Protein AF-A0A955G5C4-F1 (afdb_monomer)

Mean predicted aligned error: 11.52 Å

Secondary structure (DSSP, 8-state):
----PPPP-----THHHHHHHHHHHHHHHHHHHHHHHHHH------------------------------HHHHHHHHHHS-SEEEEEEEETT--EEEEESTT--EE-GGGGHHHHHHHHHHHHHTTSS-TTSEEETTEEHHHHHHHHHHS--HHHHHHHHHHH-HHHHHHHHHHTT-TT-BTTTTEE-HHHHHHHHHHHHHTTTS-HHHHHHHHHHHHS--GGGGSSHHHH-SSSEEEEEEEEETTTEEEEEEEEE-TTS-EEEEEEEEES--HHHHHHHHHHHHHHH-

Radius of gyration: 33.06 Å; Cα contacts (8 Å, |Δi|>4): 475; chains: 1; bounding box: 78×73×112 Å

Sequence (290 aa):
MSYVVSPQKKNKSNKKVYIILAILLMFTALFMAWWLFILSSEPEQQAIEQTQVVQEEPAVEEQTETFPDLQPVVDNWVDSHPGTYSVIITDRTGEILAQSNPNQVFFAASLYKLFVAYEGYRKIDDGTYSSGEVLQGGRTVGQCLDVMIRDSDSPCGEAMMADLGQQYLTEKMEEYGLKNTSLNGIQTTALDSALILQKIYGGVGLTAASREAYLDSMKTQDSEFRRGLPSGFVESAVYNKVGWNLDKEWHDSAIVELKDGRVIIVSVLTTSAGYRSIAGFGQALEQALQ

Solvent-accessible surface area (backbone atoms only — not comparable to full-atom values): 15754 Å² total; per-residue (Å²): 142,80,89,83,87,78,84,80,81,80,79,80,73,67,59,68,59,56,51,53,53,53,50,53,53,48,52,51,52,51,50,51,51,51,51,51,48,57,74,67,51,70,82,79,77,74,77,75,82,69,82,68,80,74,72,74,70,73,78,76,73,80,73,77,80,84,74,70,87,41,42,67,59,52,52,53,50,58,76,73,45,73,64,51,65,10,26,29,30,22,38,71,89,64,52,75,55,30,70,41,55,30,77,46,72,42,74,30,49,56,38,49,36,58,61,48,36,53,54,52,44,33,31,37,68,74,60,79,38,57,50,80,43,73,70,48,96,86,33,22,42,47,54,27,52,35,38,20,48,27,71,54,36,55,70,35,39,52,48,53,37,60,74,67,28,37,65,55,50,20,55,48,32,41,76,74,66,21,76,63,38,29,56,72,78,39,30,25,24,11,45,41,52,36,53,51,51,37,34,53,74,69,32,64,79,40,46,73,66,51,30,49,54,51,50,45,21,28,49,65,48,55,70,86,74,39,48,23,47,52,60,17,30,80,77,36,53,47,32,41,46,46,14,56,49,82,82,47,33,29,31,42,35,30,42,35,41,39,80,89,70,51,46,37,26,41,12,39,35,27,34,56,43,50,46,67,56,43,12,52,48,26,34,56,49,49,63,65,71,109

Foldseek 3Di:
DDDDDDDDDPDDDPVVVVVVVVVVVVVVVVVVVVVVVVVPDDPPPPPPPPPPPPPVPDPPPPPDDDFDQCAVLVVVLVVVADWDKWKFKAFLVRHTSYTDPQFDKDQCALLLLLLLLLVLQLCCVVVVAPQAPDQFPRHGSVRLSLCCLAVVDPRSSVSSCVVCDQVNSQVVLVVLVQPFQGSPRRMGGLSSSLSSVSCLCVVPSGDPVSSVSQQCSQQNHDPVQCLALVLQQVQWRWRWGWGDDPQFKTWIWIWTQHPVRTIMTITMIITRDDRNSRSVSNNSSNVSRD

Structure (mmCIF, N/CA/C/O backbone):
data_AF-A0A955G5C4-F1
#
_entry.id   AF-A0A955G5C4-F1
#
loop_
_atom_site.group_PDB
_atom_site.id
_atom_site.type_symbol
_atom_site.label_atom_id
_atom_site.label_alt_id
_atom_site.label_comp_id
_atom_site.label_asym_id
_atom_site.label_entity_id
_atom_site.label_seq_id
_atom_site.pdbx_PDB_ins_code
_atom_site.Cartn_x
_atom_site.Cartn_y
_atom_site.Cartn_z
_atom_site.occupancy
_atom_site.B_iso_or_equiv
_atom_site.auth_seq_id
_atom_site.auth_comp_id
_atom_site.auth_asym_id
_atom_site.auth_atom_id
_atom_site.pdbx_PDB_model_num
ATOM 1 N N . MET A 1 1 ? 47.793 54.847 -88.702 1.00 50.41 1 MET A N 1
ATOM 2 C CA . MET A 1 1 ? 46.501 55.051 -88.013 1.00 50.41 1 MET A CA 1
ATOM 3 C C . MET A 1 1 ? 45.591 53.910 -88.437 1.00 50.41 1 MET A C 1
ATOM 5 O O . MET A 1 1 ? 45.100 53.942 -89.554 1.00 50.41 1 MET A O 1
ATOM 9 N N . SER A 1 2 ? 45.451 52.873 -87.609 1.00 42.66 2 SER A N 1
ATOM 10 C CA . SER A 1 2 ? 44.592 51.718 -87.905 1.00 42.66 2 SER A CA 1
ATOM 11 C C . SER A 1 2 ? 43.778 51.389 -86.661 1.00 42.66 2 SER A C 1
ATOM 13 O O . SER A 1 2 ? 44.338 51.135 -85.598 1.00 42.66 2 SER A O 1
ATOM 15 N N . TYR A 1 3 ? 42.458 51.481 -86.800 1.00 44.19 3 TYR A N 1
ATOM 16 C CA . TYR A 1 3 ? 41.468 51.227 -85.759 1.00 44.19 3 TYR A CA 1
ATOM 17 C C . TYR A 1 3 ? 41.395 49.730 -85.436 1.00 44.19 3 TYR A C 1
ATOM 19 O O . TYR A 1 3 ? 41.203 48.913 -86.334 1.00 44.19 3 TYR A O 1
ATOM 27 N N . VAL A 1 4 ? 41.484 49.379 -84.152 1.00 50.81 4 VAL A N 1
ATOM 28 C CA . VAL A 1 4 ? 41.124 48.048 -83.645 1.00 50.81 4 VAL A CA 1
ATOM 29 C C . VAL A 1 4 ? 39.705 48.134 -83.085 1.00 50.81 4 VAL A C 1
ATOM 31 O O . VAL A 1 4 ? 39.449 48.854 -82.122 1.00 50.81 4 VAL A O 1
ATOM 34 N N . VAL A 1 5 ? 38.773 47.420 -83.716 1.00 50.38 5 VAL A N 1
ATOM 35 C CA . VAL A 1 5 ? 37.387 47.256 -83.256 1.00 50.38 5 VAL A CA 1
ATOM 36 C C . VAL A 1 5 ? 37.357 46.175 -82.174 1.00 50.38 5 VAL A C 1
ATOM 38 O O . VAL A 1 5 ? 37.799 45.052 -82.402 1.00 50.38 5 VAL A O 1
ATOM 41 N N . SER A 1 6 ? 36.827 46.509 -80.997 1.00 50.81 6 SER A N 1
ATOM 42 C CA . SER A 1 6 ? 36.573 45.563 -79.901 1.00 50.81 6 SER A CA 1
ATOM 43 C C . SER A 1 6 ? 35.154 44.981 -80.023 1.00 50.81 6 SER A C 1
ATOM 45 O O . SER A 1 6 ? 34.226 45.744 -80.311 1.00 50.81 6 SER A O 1
ATOM 47 N N . PRO A 1 7 ? 34.921 43.669 -79.817 1.00 51.81 7 PRO A N 1
ATOM 48 C CA . PRO A 1 7 ? 33.578 43.108 -79.904 1.00 51.81 7 PRO A CA 1
ATOM 49 C C . PRO A 1 7 ? 32.741 43.456 -78.661 1.00 51.81 7 PRO A C 1
ATOM 51 O O . PRO A 1 7 ? 33.127 43.187 -77.522 1.00 51.81 7 PRO A O 1
ATOM 54 N N . GLN A 1 8 ? 31.549 44.017 -78.885 1.00 52.91 8 GLN A N 1
ATOM 55 C CA . GLN A 1 8 ? 30.536 44.234 -77.850 1.00 52.91 8 GLN A CA 1
ATOM 56 C C . GLN A 1 8 ? 30.080 42.900 -77.233 1.00 52.91 8 GLN A C 1
ATOM 58 O O . GLN A 1 8 ? 29.561 42.014 -77.917 1.00 52.91 8 GLN A O 1
ATOM 63 N N . LYS A 1 9 ? 30.196 42.784 -75.905 1.00 51.69 9 LYS A N 1
ATOM 64 C CA . LYS A 1 9 ? 29.549 41.726 -75.116 1.00 51.69 9 LYS A CA 1
ATOM 65 C C . LYS A 1 9 ? 28.027 41.906 -75.198 1.00 51.69 9 LYS A C 1
ATOM 67 O O . LYS A 1 9 ? 27.478 42.849 -74.635 1.00 51.69 9 LYS A O 1
ATOM 72 N N . LYS A 1 10 ? 27.335 40.988 -75.882 1.00 52.94 10 LYS A N 1
ATOM 73 C CA . LYS A 1 10 ? 25.866 40.877 -75.851 1.00 52.94 10 LYS A CA 1
ATOM 74 C C . LYS A 1 10 ? 25.394 40.685 -74.406 1.00 52.94 10 LYS A C 1
ATOM 76 O O . LYS A 1 10 ? 25.719 39.676 -73.779 1.00 52.94 10 LYS A O 1
ATOM 81 N N . ASN A 1 11 ? 24.585 41.619 -73.912 1.00 54.62 11 ASN A N 1
ATOM 82 C CA . ASN A 1 11 ? 23.870 41.483 -72.648 1.00 54.62 11 ASN A CA 1
ATOM 83 C C . ASN A 1 11 ? 22.884 40.307 -72.773 1.00 54.62 11 ASN A C 1
ATOM 85 O O . ASN A 1 11 ? 21.925 40.368 -73.548 1.00 54.62 11 ASN A O 1
ATOM 89 N N . LYS A 1 12 ? 23.141 39.198 -72.067 1.00 54.75 12 LYS A N 1
ATOM 90 C CA . LYS A 1 12 ? 22.203 38.070 -72.007 1.00 54.75 12 LYS A CA 1
ATOM 91 C C . LYS A 1 12 ? 20.959 38.539 -71.253 1.00 54.75 12 LYS A C 1
ATOM 93 O O . LYS A 1 12 ? 20.996 38.758 -70.053 1.00 54.75 12 LYS A O 1
ATOM 98 N N . SER A 1 13 ? 19.881 38.712 -72.008 1.00 59.62 13 SER A N 1
ATOM 99 C CA . SER A 1 13 ? 18.545 39.110 -71.568 1.00 59.62 13 SER A CA 1
ATOM 100 C C . SER A 1 13 ? 18.113 38.460 -70.240 1.00 59.62 13 SER A C 1
ATOM 102 O O . SER A 1 13 ? 18.081 37.234 -70.127 1.00 59.62 13 SER A O 1
ATOM 104 N N . ASN A 1 14 ? 17.689 39.294 -69.280 1.00 62.12 14 ASN A N 1
ATOM 105 C CA . ASN A 1 14 ? 17.162 38.951 -67.946 1.00 62.12 14 ASN A CA 1
ATOM 106 C C . ASN A 1 14 ? 15.828 38.168 -67.961 1.00 62.12 14 ASN A C 1
ATOM 108 O O . ASN A 1 14 ? 15.111 38.132 -66.965 1.00 62.12 14 ASN A O 1
ATOM 112 N N . LYS A 1 15 ? 15.477 37.508 -69.072 1.00 59.75 15 LYS A N 1
ATOM 113 C CA . LYS A 1 15 ? 14.233 36.737 -69.245 1.00 59.75 15 LYS A CA 1
ATOM 114 C C . LYS A 1 15 ? 14.017 35.691 -68.149 1.00 59.75 15 LYS A C 1
ATOM 116 O O . LYS A 1 15 ? 12.887 35.501 -67.725 1.00 59.75 15 LYS A O 1
ATOM 121 N N . LYS A 1 16 ? 15.081 35.056 -67.641 1.00 61.06 16 LYS A N 1
ATOM 122 C CA . LYS A 1 16 ? 14.969 34.045 -66.573 1.00 61.06 16 LYS A CA 1
ATOM 123 C C . LYS A 1 16 ? 14.490 34.628 -65.238 1.00 61.06 16 LYS A C 1
ATOM 125 O O . LYS A 1 16 ? 13.732 33.968 -64.543 1.00 61.06 16 LYS A O 1
ATOM 130 N N . VAL A 1 17 ? 14.876 35.863 -64.910 1.00 66.81 17 VAL A N 1
ATOM 131 C CA . VAL A 1 17 ? 14.465 36.533 -63.662 1.00 66.81 17 VAL A CA 1
ATOM 132 C C . VAL A 1 17 ? 12.987 36.918 -63.722 1.00 66.81 17 VAL A C 1
ATOM 134 O O . VAL A 1 17 ? 12.250 36.676 -62.771 1.00 66.81 17 VAL A O 1
ATOM 137 N N . TYR A 1 18 ? 12.524 37.423 -64.868 1.00 70.56 18 TYR A N 1
ATOM 138 C CA . TYR A 1 18 ? 11.108 37.744 -65.066 1.00 70.56 18 TYR A CA 1
ATOM 139 C C . TYR A 1 18 ? 10.212 36.499 -65.097 1.00 70.56 18 TYR A C 1
ATOM 141 O O . TYR A 1 18 ? 9.093 36.555 -64.602 1.00 70.56 18 TYR A O 1
ATOM 149 N N . ILE A 1 19 ? 10.708 35.365 -65.606 1.00 74.19 19 ILE A N 1
ATOM 150 C CA . ILE A 1 19 ? 9.979 34.088 -65.560 1.00 74.19 19 ILE A CA 1
ATOM 151 C C . ILE A 1 19 ? 9.834 33.595 -64.112 1.00 74.19 19 ILE A C 1
ATOM 153 O O . ILE A 1 19 ? 8.745 33.196 -63.718 1.00 74.19 19 ILE A O 1
ATOM 157 N N . ILE A 1 20 ? 10.891 33.673 -63.298 1.00 75.00 20 ILE A N 1
ATOM 158 C CA . ILE A 1 20 ? 10.837 33.251 -61.888 1.00 75.00 20 ILE A CA 1
ATOM 159 C C . ILE A 1 20 ? 9.889 34.147 -61.077 1.00 75.00 20 ILE A C 1
ATOM 161 O O . ILE A 1 20 ? 9.077 33.639 -60.308 1.00 75.00 20 ILE 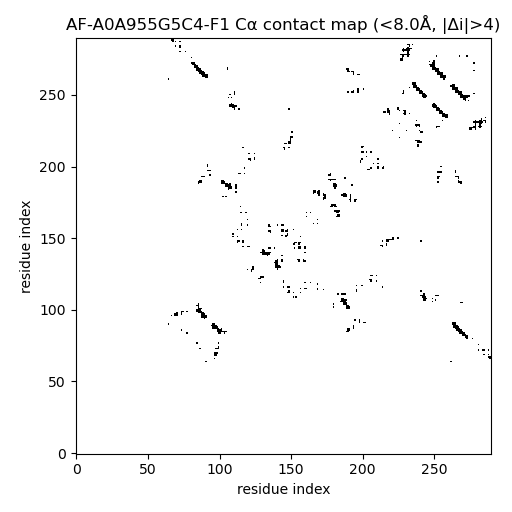A O 1
ATOM 165 N N . LEU A 1 21 ? 9.935 35.467 -61.287 1.00 75.00 21 LEU A N 1
ATOM 166 C CA . LEU A 1 21 ? 9.023 36.408 -6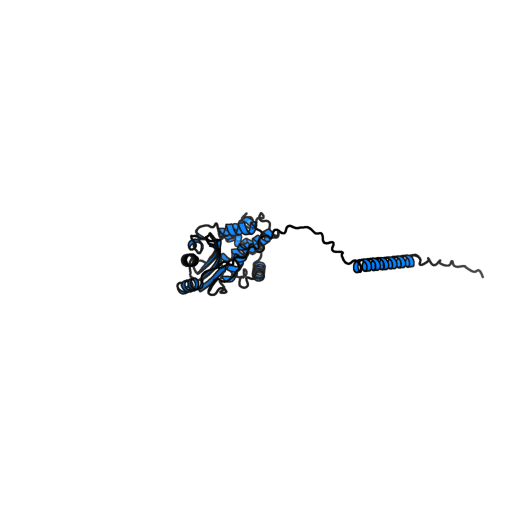0.625 1.00 75.00 21 LEU A CA 1
ATOM 167 C C . LEU A 1 21 ? 7.562 36.201 -61.048 1.00 75.00 21 LEU A C 1
ATOM 169 O O . LEU A 1 21 ? 6.672 36.270 -60.203 1.00 75.00 21 LEU A O 1
ATOM 173 N N . ALA A 1 22 ? 7.309 35.895 -62.323 1.00 77.19 22 ALA A N 1
ATOM 174 C CA . ALA A 1 22 ? 5.965 35.586 -62.808 1.00 77.19 22 ALA A CA 1
ATOM 175 C C . ALA A 1 22 ? 5.415 34.282 -62.205 1.00 77.19 22 ALA A C 1
ATOM 177 O O . ALA A 1 22 ? 4.241 34.222 -61.850 1.00 77.19 22 ALA A O 1
ATOM 178 N N . ILE A 1 23 ? 6.262 33.261 -62.037 1.00 79.81 23 ILE A N 1
ATOM 179 C CA . ILE A 1 23 ? 5.877 31.995 -61.401 1.00 79.81 23 ILE A CA 1
ATOM 180 C C . ILE A 1 23 ? 5.547 32.217 -59.919 1.00 79.81 23 ILE A C 1
ATOM 182 O O . ILE A 1 23 ? 4.504 31.766 -59.458 1.00 79.81 23 ILE A O 1
ATOM 186 N N . LEU A 1 24 ? 6.377 32.965 -59.184 1.00 81.00 24 LEU A N 1
ATOM 187 C CA . LEU A 1 24 ? 6.128 33.276 -57.771 1.00 81.00 24 LEU A CA 1
ATOM 188 C C . LEU A 1 24 ? 4.822 34.053 -57.562 1.00 81.00 24 LEU A C 1
ATOM 190 O O . LEU A 1 24 ? 4.050 33.699 -56.677 1.00 81.00 24 LEU A O 1
ATOM 194 N N . LEU A 1 25 ? 4.542 35.055 -58.401 1.00 83.31 25 LEU A N 1
ATOM 195 C CA . LEU A 1 25 ? 3.281 35.804 -58.348 1.00 83.31 25 LEU A CA 1
ATOM 196 C C . LEU A 1 25 ? 2.061 34.938 -58.688 1.00 83.31 25 LEU A C 1
ATOM 198 O O . LEU A 1 25 ? 0.987 35.131 -58.126 1.00 83.31 25 LEU A O 1
ATOM 202 N N . MET A 1 26 ? 2.219 33.966 -59.585 1.00 82.81 26 MET A N 1
ATOM 203 C CA . MET A 1 26 ? 1.151 33.022 -59.905 1.00 82.81 26 MET A CA 1
ATOM 204 C C . MET A 1 26 ? 0.875 32.076 -58.731 1.00 82.81 26 MET A C 1
ATOM 206 O O . MET A 1 26 ? -0.283 31.842 -58.401 1.00 82.81 26 MET A O 1
ATOM 210 N N . PHE A 1 27 ? 1.916 31.590 -58.047 1.00 83.00 27 PHE A N 1
ATOM 211 C CA . PHE A 1 27 ? 1.752 30.753 -56.857 1.00 83.00 27 PHE A CA 1
ATOM 212 C C . PHE A 1 27 ? 1.123 31.508 -55.685 1.00 83.00 27 PHE A C 1
ATOM 214 O O . PHE A 1 27 ? 0.260 30.949 -55.014 1.00 83.00 27 PHE A O 1
ATOM 221 N N . THR A 1 28 ? 1.486 32.773 -55.451 1.00 83.44 28 THR A N 1
ATOM 222 C CA . THR A 1 28 ? 0.851 33.567 -54.388 1.00 83.44 28 THR A CA 1
ATOM 223 C C . THR A 1 28 ? -0.605 33.889 -54.708 1.00 83.44 28 THR A C 1
ATOM 225 O O . THR A 1 28 ? -1.443 33.809 -53.814 1.00 83.44 28 THR A O 1
ATOM 228 N N . ALA A 1 29 ? -0.937 34.177 -55.970 1.00 85.19 29 ALA A N 1
ATOM 229 C CA . ALA A 1 29 ? -2.320 34.380 -56.396 1.00 85.19 29 ALA A CA 1
ATOM 230 C C . ALA A 1 29 ? -3.161 33.098 -56.265 1.00 85.19 29 ALA A C 1
ATOM 232 O O . ALA A 1 29 ? -4.287 33.154 -55.777 1.00 85.19 29 ALA A O 1
ATOM 233 N N . LEU A 1 30 ? -2.605 31.939 -56.633 1.00 85.88 30 LEU A N 1
ATOM 234 C CA . LEU A 1 30 ? -3.265 30.639 -56.471 1.00 85.88 30 LEU A CA 1
ATOM 235 C C . LEU A 1 30 ? -3.451 30.273 -54.997 1.00 85.88 30 LEU A C 1
ATOM 237 O O . LEU A 1 30 ? -4.516 29.793 -54.622 1.00 85.88 30 LEU A O 1
ATOM 241 N N . PHE A 1 31 ? -2.455 30.545 -54.154 1.00 83.44 31 PHE A N 1
ATOM 242 C CA . PHE A 1 31 ? -2.556 30.311 -52.716 1.00 83.44 31 PHE A CA 1
ATOM 243 C C . PHE A 1 31 ? -3.601 31.224 -52.070 1.00 83.44 31 PHE A C 1
ATOM 245 O O . PHE A 1 31 ? -4.395 30.768 -51.260 1.00 83.44 31 PHE A O 1
ATOM 252 N N . MET A 1 32 ? -3.655 32.497 -52.467 1.00 85.44 32 MET A N 1
ATOM 253 C CA . MET A 1 32 ? -4.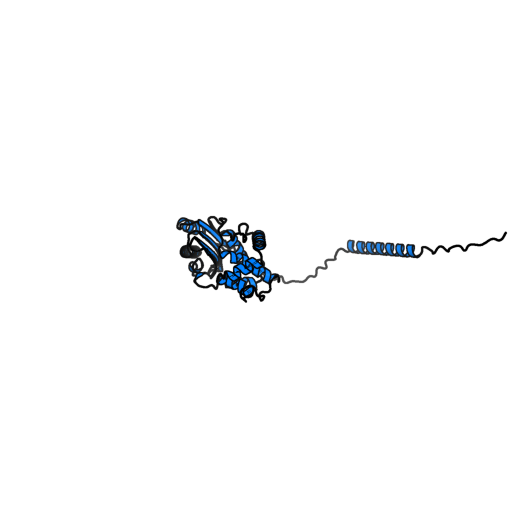638 33.451 -51.952 1.00 85.44 32 MET A CA 1
ATOM 254 C C . MET A 1 32 ? -6.059 33.117 -52.429 1.00 85.44 32 MET A C 1
ATOM 256 O O . MET A 1 32 ? -6.999 33.216 -51.647 1.00 85.44 32 MET A O 1
ATOM 260 N N . ALA A 1 33 ? -6.221 32.646 -53.670 1.00 83.31 33 ALA A N 1
ATOM 261 C CA . ALA A 1 33 ? -7.499 32.146 -54.177 1.00 83.31 33 ALA A CA 1
ATOM 262 C C . ALA A 1 33 ? -7.943 30.859 -53.461 1.00 83.31 33 ALA A C 1
ATOM 264 O O . ALA A 1 33 ? -9.112 30.729 -53.114 1.00 83.31 33 ALA A O 1
ATOM 265 N N . TRP A 1 34 ? -7.015 29.939 -53.182 1.00 81.25 34 TRP A N 1
ATOM 266 C CA . TRP A 1 34 ? -7.285 28.727 -52.404 1.00 81.25 34 TRP A CA 1
ATOM 267 C C . TRP A 1 34 ? -7.637 29.048 -50.944 1.00 81.25 34 TRP A C 1
ATOM 269 O O . TRP A 1 34 ? -8.578 28.484 -50.396 1.00 81.25 34 TRP A O 1
ATOM 279 N N . TRP A 1 35 ? -6.960 30.025 -50.339 1.00 80.19 35 TRP A N 1
ATOM 280 C CA . TRP A 1 35 ? -7.249 30.497 -48.985 1.00 80.19 35 TRP A CA 1
ATOM 281 C C . TRP A 1 35 ? -8.617 31.184 -48.889 1.00 80.19 35 TRP A C 1
ATOM 283 O O . TRP A 1 35 ? -9.366 30.943 -47.947 1.00 80.19 35 TRP A O 1
ATOM 293 N N . LEU A 1 36 ? -8.978 32.005 -49.881 1.00 80.12 36 LEU A N 1
ATOM 294 C CA . LEU A 1 36 ? -10.304 32.627 -49.972 1.00 80.12 36 LEU A CA 1
ATOM 295 C C . LEU A 1 36 ? -11.408 31.600 -50.251 1.00 80.12 36 LEU A C 1
ATOM 297 O O . LEU A 1 36 ? -12.517 31.752 -49.745 1.00 80.12 36 LEU A O 1
ATOM 301 N N . PHE A 1 37 ? -11.113 30.540 -51.004 1.00 74.50 37 PHE A N 1
ATOM 302 C CA . PHE A 1 37 ? -12.027 29.414 -51.184 1.00 74.50 37 PHE A CA 1
ATOM 303 C C . PHE A 1 37 ? -12.272 28.680 -49.858 1.00 74.50 37 PHE A C 1
ATOM 305 O O . PHE A 1 37 ? -13.421 28.432 -49.527 1.00 74.50 37 PHE A O 1
ATOM 312 N N . ILE A 1 38 ? -11.230 28.446 -49.049 1.00 72.00 38 ILE A N 1
ATOM 313 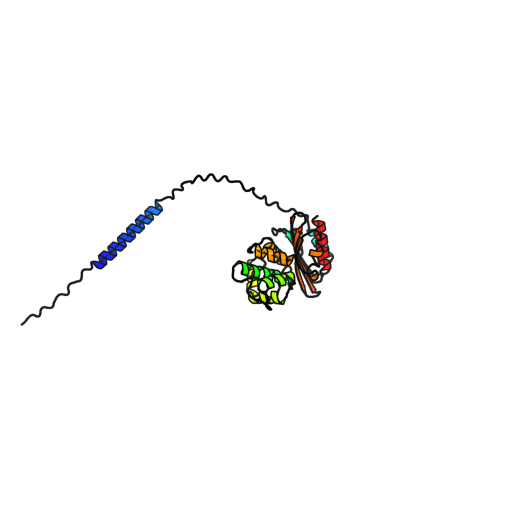C CA . ILE A 1 38 ? -11.363 27.834 -47.714 1.00 72.00 38 ILE A CA 1
ATOM 314 C C . ILE A 1 38 ? -12.105 28.751 -46.726 1.00 72.00 38 ILE A C 1
ATOM 316 O O . ILE A 1 38 ? -12.893 28.265 -45.923 1.00 72.00 38 ILE A O 1
ATOM 320 N N . LEU A 1 39 ? -11.894 30.074 -46.786 1.00 74.88 39 LEU A N 1
ATOM 321 C CA . LEU A 1 39 ? -12.625 31.031 -45.940 1.00 74.88 39 LEU A CA 1
ATOM 322 C C . LEU A 1 39 ? -14.094 31.217 -46.348 1.00 74.88 39 LEU A C 1
ATOM 324 O O . LEU A 1 39 ? -14.891 31.641 -45.518 1.00 74.88 39 LEU A O 1
ATOM 328 N N . SER A 1 40 ? -14.439 30.969 -47.617 1.00 71.69 40 SER A N 1
ATOM 329 C CA . SER A 1 40 ? -15.815 31.084 -48.130 1.00 71.69 40 SER A CA 1
ATOM 330 C C . SER A 1 40 ? -16.571 29.757 -48.148 1.00 71.69 40 SER A C 1
ATOM 332 O O . SER A 1 40 ? -17.797 29.765 -48.230 1.00 71.69 40 SER A O 1
ATOM 334 N N . SER A 1 41 ? -15.871 28.627 -48.033 1.00 65.00 41 SER A N 1
ATOM 335 C CA . SER A 1 41 ? -16.480 27.335 -47.751 1.00 65.00 41 SER A CA 1
ATOM 336 C C . SER A 1 41 ? -16.763 27.226 -46.251 1.00 65.00 41 SER A C 1
ATOM 338 O O . SER A 1 41 ? -15.917 26.760 -45.486 1.00 65.00 41 SER A O 1
ATOM 340 N N . GLU A 1 42 ? -17.952 27.641 -45.813 1.00 65.81 42 GLU A N 1
ATOM 341 C CA . GLU A 1 42 ? -18.502 27.076 -44.578 1.00 65.81 42 GLU A CA 1
ATOM 342 C C . GLU A 1 42 ? -18.601 25.555 -44.774 1.00 65.81 42 GLU A C 1
ATOM 344 O O . GLU A 1 42 ? -19.056 25.109 -45.834 1.00 65.81 42 GLU A O 1
ATOM 349 N N . PRO A 1 43 ? -18.144 24.731 -43.815 1.00 52.09 43 PRO A N 1
ATOM 350 C CA . PRO A 1 43 ? -18.336 23.300 -43.919 1.00 52.09 43 PRO A CA 1
ATOM 351 C C . PRO A 1 43 ? -19.840 23.045 -43.842 1.00 52.09 43 PRO A C 1
ATOM 353 O O . PRO A 1 43 ? -20.457 23.209 -42.791 1.00 52.09 43 PRO A O 1
ATOM 356 N N . GLU A 1 44 ? -20.433 22.674 -44.972 1.00 49.09 44 GLU A N 1
ATOM 357 C CA . GLU A 1 44 ? -21.803 22.191 -45.047 1.00 49.09 44 GLU A CA 1
ATOM 358 C C . GLU A 1 44 ? -21.859 20.907 -44.208 1.00 49.09 44 GLU A C 1
ATOM 360 O O . GLU A 1 44 ? -21.497 19.819 -44.659 1.00 49.09 44 GLU A O 1
ATOM 365 N N . GLN A 1 45 ? -22.229 21.042 -42.931 1.00 46.88 45 GLN A N 1
ATOM 366 C CA . GLN A 1 45 ? -22.607 19.916 -42.091 1.00 46.88 45 GLN A CA 1
ATOM 367 C C . GLN A 1 45 ? -23.882 19.332 -42.693 1.00 46.88 45 GLN A C 1
ATOM 369 O O . GLN A 1 45 ? -24.999 19.664 -42.302 1.00 46.88 45 GLN A O 1
ATOM 374 N N . GLN A 1 46 ? -23.709 18.450 -43.673 1.00 39.84 46 GLN A N 1
ATOM 375 C CA . GLN A 1 46 ? -24.727 17.479 -44.014 1.00 39.84 46 GLN A CA 1
ATOM 376 C C . GLN A 1 46 ? -24.958 16.643 -42.760 1.00 39.84 46 GLN A C 1
ATOM 378 O O . GLN A 1 46 ? -24.131 15.813 -42.378 1.00 39.84 46 GLN A O 1
ATOM 383 N N . ALA A 1 47 ? -26.079 16.916 -42.097 1.00 45.16 47 ALA A N 1
ATOM 384 C CA . ALA A 1 47 ? -26.643 16.048 -41.090 1.00 45.16 47 ALA A CA 1
ATOM 385 C C . ALA A 1 47 ? -26.886 14.688 -41.751 1.00 45.16 47 ALA A C 1
ATOM 387 O O . ALA A 1 47 ? -27.872 14.480 -42.457 1.00 45.16 47 ALA A O 1
ATOM 388 N N . ILE A 1 48 ? -25.946 13.766 -41.562 1.00 41.28 48 ILE A N 1
ATOM 389 C CA . ILE A 1 48 ? -26.229 12.355 -41.747 1.00 41.28 48 ILE A CA 1
ATOM 390 C C . ILE A 1 48 ? -27.173 12.019 -40.600 1.00 41.28 48 ILE A C 1
ATOM 392 O O . ILE A 1 48 ? -26.751 11.869 -39.455 1.00 41.28 48 ILE A O 1
ATOM 396 N N . GLU A 1 49 ? -28.460 11.953 -40.913 1.00 44.56 49 GLU A N 1
ATOM 397 C CA . GLU A 1 49 ? -29.490 11.379 -40.060 1.00 44.56 49 GLU A CA 1
ATOM 398 C C . GLU A 1 49 ? -29.222 9.867 -39.967 1.00 44.56 49 GLU A C 1
ATOM 400 O O . GLU A 1 49 ? -29.890 9.031 -40.568 1.00 44.56 49 GLU A O 1
ATOM 405 N N . GLN A 1 50 ? -28.155 9.496 -39.254 1.00 41.91 50 GLN A N 1
ATOM 406 C CA . GLN A 1 50 ? -28.061 8.170 -38.681 1.00 41.91 50 GLN A CA 1
ATOM 407 C C . GLN A 1 50 ? -29.079 8.161 -37.554 1.00 41.91 50 GLN A C 1
ATOM 409 O O . GLN A 1 50 ? -28.847 8.727 -36.488 1.00 41.91 50 GLN A O 1
ATOM 414 N N . THR A 1 51 ? -30.215 7.513 -37.792 1.00 40.50 51 THR A N 1
ATOM 415 C CA . THR A 1 51 ? -31.052 6.987 -36.720 1.00 40.50 51 THR A CA 1
ATOM 416 C C . THR A 1 51 ? -30.222 5.943 -35.970 1.00 40.50 51 THR A C 1
ATOM 418 O O . THR A 1 51 ? -30.366 4.738 -36.161 1.00 40.50 51 THR A O 1
ATOM 421 N N . GLN A 1 52 ? -29.287 6.409 -35.141 1.00 42.41 52 GLN A N 1
ATOM 422 C CA . GLN A 1 52 ? -28.826 5.636 -34.013 1.00 42.41 52 GLN A CA 1
ATOM 423 C C . GLN A 1 52 ? -30.054 5.494 -33.131 1.00 42.41 52 GLN A C 1
ATOM 425 O O . GLN A 1 52 ? -30.543 6.459 -32.545 1.00 42.41 52 GLN A O 1
ATOM 430 N N . VAL A 1 53 ? -30.590 4.279 -33.081 1.00 43.44 53 VAL A N 1
ATOM 431 C CA . VAL A 1 53 ? -31.320 3.843 -31.902 1.00 43.44 53 VAL A CA 1
ATOM 432 C C . VAL A 1 53 ? -30.296 3.945 -30.780 1.00 43.44 53 VAL A C 1
ATOM 434 O O . VAL A 1 53 ? -29.488 3.042 -30.582 1.00 43.44 53 VAL A O 1
ATOM 437 N N . VAL A 1 54 ? -30.265 5.105 -30.126 1.00 41.94 54 VAL A N 1
ATOM 438 C CA . VAL A 1 54 ? -29.638 5.274 -28.827 1.00 41.94 54 VAL A CA 1
ATOM 439 C C . VAL A 1 54 ? -30.454 4.361 -27.927 1.00 41.94 54 VAL A C 1
ATOM 441 O O . VAL A 1 54 ? -31.512 4.731 -27.425 1.00 41.94 54 VAL A O 1
ATOM 444 N N . GLN A 1 55 ? -30.020 3.107 -27.806 1.00 45.91 55 GLN A N 1
ATOM 445 C CA . GLN A 1 55 ? -30.194 2.446 -26.532 1.00 45.91 55 GLN A CA 1
ATOM 446 C C . GLN A 1 55 ? -29.462 3.362 -25.561 1.00 45.91 55 GLN A C 1
ATOM 448 O O . GLN A 1 55 ? -28.238 3.456 -25.613 1.00 45.91 55 GLN A O 1
ATOM 453 N N . GLU A 1 56 ? -30.228 4.122 -24.778 1.00 50.19 56 GLU A N 1
ATOM 454 C CA . GLU A 1 56 ? -29.760 4.604 -23.488 1.00 50.19 56 GLU A CA 1
ATOM 455 C C . GLU A 1 56 ? -29.189 3.371 -22.795 1.00 50.19 56 GLU A C 1
ATOM 457 O O . GLU A 1 56 ? -29.921 2.512 -22.302 1.00 50.19 56 GLU A O 1
ATOM 462 N N . GLU A 1 57 ? -27.867 3.227 -22.865 1.00 54.16 57 GLU A N 1
ATOM 463 C CA . GLU A 1 57 ? -27.148 2.448 -21.883 1.00 54.16 57 GLU A CA 1
ATOM 464 C C . GLU A 1 57 ? -27.596 3.049 -20.552 1.00 54.16 57 GLU A C 1
ATOM 466 O O . GLU A 1 57 ? -27.483 4.271 -20.387 1.00 54.16 57 GLU A O 1
ATOM 471 N N . PRO A 1 58 ? -28.252 2.263 -19.680 1.00 45.75 58 PRO A N 1
ATOM 472 C CA . PRO A 1 58 ? -28.778 2.813 -18.450 1.00 45.75 58 PRO A CA 1
ATOM 473 C C . PRO A 1 58 ? -27.603 3.494 -17.770 1.00 45.75 58 PRO A C 1
ATOM 475 O O . PRO A 1 58 ? -26.551 2.872 -17.606 1.00 45.75 58 PRO A O 1
ATOM 478 N N . ALA A 1 59 ? -27.761 4.778 -17.443 1.00 52.94 59 ALA A N 1
ATOM 479 C CA . ALA A 1 59 ? -26.837 5.448 -16.554 1.00 52.94 59 ALA A CA 1
ATOM 480 C C . ALA A 1 59 ? -26.686 4.512 -15.357 1.00 52.94 59 ALA A C 1
ATOM 482 O O . ALA A 1 59 ? -27.659 4.260 -14.643 1.00 52.94 59 ALA A O 1
ATOM 483 N N . VAL A 1 60 ? -25.510 3.897 -15.219 1.00 46.12 60 VAL A N 1
ATOM 484 C CA . VAL A 1 60 ? -25.175 3.162 -14.012 1.00 46.12 60 VAL A CA 1
ATOM 485 C C . VAL A 1 60 ? -25.164 4.254 -12.962 1.00 46.12 60 VAL A C 1
ATOM 487 O O . VAL A 1 60 ? -24.217 5.033 -12.894 1.00 46.12 60 VAL A O 1
ATOM 490 N N . GLU A 1 61 ? -26.279 4.406 -12.247 1.00 49.12 61 GLU A N 1
ATOM 491 C CA . GLU A 1 61 ? -26.312 5.200 -11.034 1.00 49.12 61 GLU A CA 1
ATOM 492 C C . GLU A 1 61 ? -25.128 4.695 -10.214 1.00 49.12 61 GLU A C 1
ATOM 494 O O . GLU A 1 61 ? -25.090 3.522 -9.832 1.00 49.12 61 GLU A O 1
ATOM 499 N N . GLU A 1 62 ? -24.113 5.543 -10.032 1.00 56.59 62 GLU A N 1
ATOM 500 C CA . GLU A 1 62 ? -23.090 5.327 -9.021 1.00 56.59 62 GLU A CA 1
ATOM 501 C C . GLU A 1 62 ? -23.847 5.287 -7.698 1.00 56.59 62 GLU A C 1
ATOM 503 O O . GLU A 1 62 ? -24.153 6.314 -7.095 1.00 56.59 62 GLU A O 1
ATOM 508 N N . GLN A 1 63 ? -24.264 4.087 -7.300 1.00 56.34 63 GLN A N 1
ATOM 509 C CA . GLN A 1 63 ? -24.819 3.855 -5.986 1.00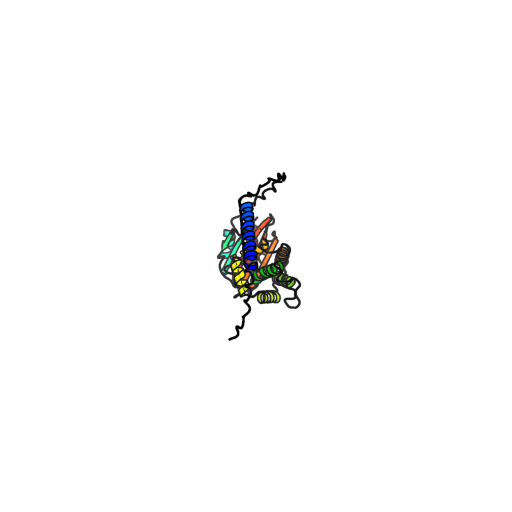 56.34 63 GLN A CA 1
ATOM 510 C C . GLN A 1 63 ? -23.685 4.160 -5.020 1.00 56.34 63 GLN A C 1
ATOM 512 O O . GLN A 1 63 ? -22.723 3.397 -4.922 1.00 56.34 63 GLN A O 1
ATOM 517 N N . THR A 1 64 ? -23.763 5.318 -4.370 1.00 70.19 64 THR A N 1
ATOM 518 C CA . THR A 1 64 ? -22.862 5.677 -3.286 1.00 70.19 64 THR A CA 1
ATOM 519 C C . THR A 1 64 ? -23.017 4.625 -2.198 1.00 70.19 64 THR A C 1
ATOM 521 O O . THR A 1 64 ? -24.086 4.467 -1.604 1.00 70.19 64 THR A O 1
ATOM 524 N N . GLU A 1 65 ? -21.958 3.844 -1.998 1.00 84.25 65 GLU A N 1
ATOM 525 C CA . GLU A 1 65 ? -21.903 2.826 -0.959 1.00 84.25 65 GLU A CA 1
ATOM 526 C C . GLU A 1 65 ? -22.097 3.516 0.397 1.00 84.25 65 GLU A C 1
ATOM 528 O O . GLU A 1 65 ? -21.382 4.453 0.744 1.00 84.25 65 GLU A O 1
ATOM 533 N N . THR A 1 66 ? -23.094 3.090 1.170 1.00 91.56 66 THR A N 1
ATOM 534 C CA . THR A 1 66 ? -23.329 3.652 2.503 1.00 91.56 66 THR A CA 1
ATOM 535 C C . THR A 1 66 ? -22.580 2.841 3.550 1.00 91.56 66 THR A C 1
ATOM 537 O O . THR A 1 66 ? -22.699 1.609 3.596 1.00 91.56 66 THR A O 1
ATOM 540 N N . PHE A 1 67 ? -21.868 3.528 4.438 1.00 96.12 67 PHE A N 1
ATOM 541 C CA . PHE A 1 67 ? -21.137 2.918 5.544 1.00 96.12 67 PHE A CA 1
ATOM 542 C C . PHE A 1 67 ? -21.642 3.441 6.896 1.00 96.12 67 PHE A C 1
ATOM 544 O O . PHE A 1 67 ? -22.068 4.596 6.988 1.00 96.12 67 PHE A O 1
ATOM 551 N N . PRO A 1 68 ? -21.625 2.606 7.949 1.00 96.62 68 PRO A N 1
ATOM 552 C CA . PRO A 1 68 ? -21.839 3.071 9.313 1.00 96.62 68 PRO A CA 1
ATOM 553 C C . PRO A 1 68 ? -20.669 3.953 9.776 1.00 96.62 68 PRO A C 1
ATOM 555 O O . PRO A 1 68 ? -19.597 3.948 9.174 1.00 96.62 68 PRO A O 1
ATOM 558 N N . ASP A 1 69 ? -20.863 4.694 10.868 1.00 97.19 69 ASP A N 1
ATOM 559 C CA . ASP A 1 69 ? -19.783 5.467 11.488 1.00 97.19 69 ASP A CA 1
ATOM 560 C C . ASP A 1 69 ? -18.738 4.526 12.111 1.00 97.19 69 ASP A C 1
ATOM 562 O O . ASP A 1 69 ? -19.002 3.848 13.108 1.00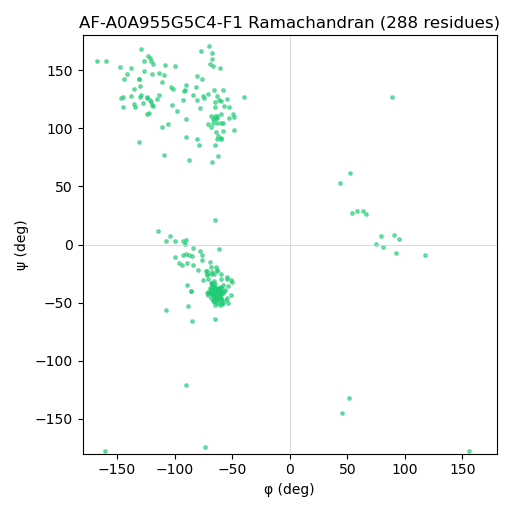 97.19 69 ASP A O 1
ATOM 566 N N . LEU A 1 70 ? -17.549 4.478 11.505 1.00 98.56 70 LEU A N 1
ATOM 567 C CA . LEU A 1 70 ? -16.437 3.630 11.937 1.00 98.56 70 LEU A CA 1
ATOM 568 C C . LEU A 1 70 ? -15.480 4.344 12.899 1.00 98.56 70 LEU A C 1
ATOM 570 O O . LEU A 1 70 ? -14.600 3.692 13.471 1.00 98.56 70 LEU A O 1
ATOM 574 N N . GLN A 1 71 ? -15.625 5.657 13.109 1.00 98.69 71 GLN A N 1
ATOM 575 C CA . GLN A 1 71 ? -14.696 6.427 13.935 1.00 98.69 71 GLN A CA 1
ATOM 576 C C . GLN A 1 71 ? -14.627 5.908 15.382 1.00 98.69 71 GLN A C 1
ATOM 578 O O . GLN A 1 71 ? -13.511 5.716 15.872 1.00 98.69 71 GLN A O 1
ATOM 583 N N . PRO A 1 72 ? -15.744 5.534 16.045 1.00 98.62 72 PRO A N 1
ATOM 584 C CA . PRO A 1 72 ? -15.683 4.934 17.376 1.00 98.62 72 PRO A CA 1
ATOM 585 C C . PRO A 1 72 ? -14.884 3.625 17.429 1.00 98.62 72 PRO A C 1
ATOM 587 O O . PRO A 1 72 ? -14.299 3.309 18.463 1.00 98.62 72 PRO A O 1
ATOM 590 N N . VAL A 1 73 ? -14.845 2.843 16.343 1.00 98.56 73 VAL A N 1
ATOM 591 C CA . VAL A 1 73 ? -14.051 1.602 16.288 1.00 98.56 73 VAL A CA 1
ATOM 592 C C . VAL A 1 73 ? -12.559 1.929 16.246 1.00 98.56 73 VAL A C 1
ATOM 594 O O . VAL A 1 73 ? -11.778 1.315 16.975 1.00 98.56 73 VAL A O 1
ATOM 597 N N . VAL A 1 74 ? -12.170 2.922 15.438 1.00 98.56 74 VAL A N 1
ATOM 598 C CA . VAL A 1 74 ? -10.784 3.412 15.354 1.00 98.56 74 VAL A CA 1
ATOM 599 C C . VAL A 1 74 ? -10.328 3.998 16.686 1.00 98.56 74 VAL A C 1
ATOM 601 O O . VAL A 1 74 ? -9.281 3.592 17.189 1.00 98.56 74 VAL A O 1
ATOM 604 N N . ASP A 1 75 ? -11.117 4.899 17.271 1.00 98.38 75 ASP A N 1
ATOM 605 C CA . ASP A 1 75 ? -10.776 5.584 18.522 1.00 98.38 75 ASP A CA 1
ATOM 606 C C . ASP A 1 75 ? -10.587 4.575 19.661 1.00 98.38 75 ASP A C 1
ATOM 608 O O . ASP A 1 75 ? -9.537 4.544 20.304 1.00 98.38 75 ASP A O 1
ATOM 612 N N . ASN A 1 76 ? -11.548 3.661 19.842 1.00 97.56 76 ASN A N 1
ATOM 613 C CA . ASN A 1 76 ? -11.458 2.622 20.868 1.00 97.56 76 ASN A CA 1
ATOM 614 C C . ASN A 1 76 ? -10.237 1.716 20.674 1.00 97.56 76 ASN A C 1
ATOM 616 O O . ASN A 1 76 ? -9.602 1.321 21.654 1.00 97.56 76 ASN A O 1
ATOM 620 N N . TRP A 1 77 ? -9.904 1.348 19.434 1.00 96.69 77 TRP A N 1
ATOM 621 C CA . TRP A 1 77 ? -8.753 0.489 19.172 1.00 96.69 77 TRP A CA 1
ATOM 622 C C . TRP A 1 77 ? -7.429 1.202 19.467 1.00 96.69 77 TRP A C 1
ATOM 624 O O . TRP A 1 77 ? -6.584 0.633 20.161 1.00 96.69 77 TRP A O 1
ATOM 634 N N . VAL A 1 78 ? -7.270 2.448 19.012 1.00 96.12 78 VAL A N 1
ATOM 635 C CA . VAL A 1 78 ? -6.065 3.256 19.261 1.00 96.12 78 VAL A CA 1
ATOM 636 C C . VAL A 1 78 ? -5.871 3.521 20.757 1.00 96.12 78 VAL A C 1
ATOM 638 O O . VAL A 1 78 ? -4.759 3.363 21.259 1.00 96.12 78 VAL A O 1
ATOM 641 N N . ASP A 1 79 ? -6.939 3.847 21.488 1.00 95.06 79 ASP A N 1
ATOM 642 C CA . ASP A 1 79 ? -6.867 4.158 22.922 1.00 95.06 79 ASP A CA 1
ATOM 643 C C . ASP A 1 79 ? -6.604 2.922 23.800 1.00 95.06 79 ASP A C 1
ATOM 645 O O . ASP A 1 79 ? -6.047 3.030 24.896 1.00 95.06 79 ASP A O 1
ATOM 649 N N . SER A 1 80 ? -6.992 1.730 23.335 1.00 92.81 80 SER A N 1
ATOM 650 C CA . SER A 1 80 ? -6.865 0.480 24.101 1.00 92.81 80 SER A CA 1
ATOM 651 C C . SER A 1 80 ? -5.544 -0.263 23.897 1.00 92.81 80 SER A C 1
ATOM 653 O O . SER A 1 80 ? -5.270 -1.216 24.634 1.00 92.81 80 SER A O 1
ATOM 655 N N . HIS A 1 81 ? -4.700 0.162 22.952 1.00 88.88 81 HIS A N 1
ATOM 656 C CA . HIS A 1 81 ? -3.451 -0.528 22.632 1.00 88.88 81 HIS A CA 1
ATOM 657 C C . HIS A 1 81 ? -2.242 0.410 22.746 1.00 88.88 81 HIS A C 1
ATOM 659 O O . HIS A 1 81 ? -2.195 1.445 22.085 1.00 88.88 81 H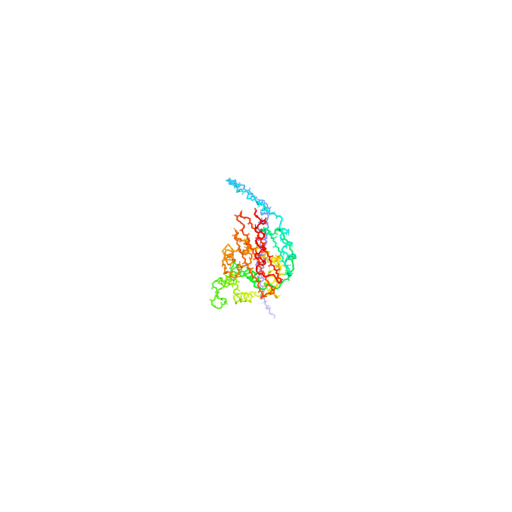IS A O 1
ATOM 665 N N . PRO A 1 82 ? -1.195 0.055 23.512 1.00 86.12 82 PRO A N 1
ATOM 666 C CA . PRO A 1 82 ? -0.002 0.888 23.616 1.00 86.12 82 PRO A CA 1
ATOM 667 C C . PRO A 1 82 ? 0.733 0.953 22.273 1.00 86.12 82 PRO A C 1
ATOM 669 O O . PRO A 1 82 ? 0.983 -0.075 21.650 1.00 86.12 82 PRO A O 1
ATOM 672 N N . GLY A 1 83 ? 1.124 2.149 21.846 1.00 90.56 83 GLY A N 1
ATOM 673 C CA . GLY A 1 83 ? 1.853 2.325 20.596 1.00 90.56 83 GLY A CA 1
ATOM 674 C C . GLY A 1 83 ? 1.698 3.719 20.016 1.00 90.56 83 GLY A C 1
ATOM 675 O O . GLY A 1 83 ? 1.067 4.592 20.605 1.00 90.56 83 GLY A O 1
ATOM 676 N N . THR A 1 84 ? 2.303 3.931 18.854 1.00 94.25 84 THR A N 1
ATOM 677 C CA . THR A 1 84 ? 1.974 5.067 17.983 1.00 94.25 84 THR A CA 1
ATOM 678 C C . THR A 1 84 ? 1.284 4.516 16.753 1.00 94.25 84 THR A C 1
ATOM 680 O O . THR A 1 84 ? 1.709 3.484 16.241 1.00 94.25 84 THR A O 1
ATOM 683 N N . TYR A 1 85 ? 0.247 5.196 16.273 1.00 95.81 85 TYR A N 1
ATOM 684 C CA . TYR A 1 85 ? -0.588 4.711 15.180 1.00 95.81 85 TYR A CA 1
ATOM 685 C C . TYR A 1 85 ? -0.772 5.780 14.110 1.00 95.81 85 TYR A C 1
ATOM 687 O O . TYR A 1 85 ? -0.936 6.958 14.422 1.00 95.81 85 TYR A O 1
ATOM 695 N N . SER A 1 86 ? -0.777 5.332 12.859 1.00 98.12 86 SER A N 1
ATOM 696 C CA . SER A 1 86 ? -1.441 5.976 11.735 1.00 98.12 86 SER A CA 1
ATOM 697 C C . SER A 1 86 ? -2.473 4.988 11.209 1.00 98.12 86 SER A C 1
ATOM 699 O O . SER A 1 86 ? -2.123 3.870 10.829 1.00 98.12 86 SER A O 1
ATOM 701 N N . VAL A 1 87 ? -3.742 5.379 11.237 1.00 98.69 87 VAL A N 1
ATOM 702 C CA . VAL A 1 87 ? -4.866 4.564 10.776 1.00 98.69 87 VAL A CA 1
ATOM 703 C C . VAL A 1 87 ? -5.712 5.397 9.837 1.00 98.69 87 VAL A C 1
ATOM 705 O O . VAL A 1 87 ? -6.017 6.555 10.129 1.00 98.69 87 VAL A O 1
ATOM 708 N N . ILE A 1 88 ? -6.122 4.798 8.731 1.00 98.88 88 ILE A N 1
ATOM 709 C CA . ILE A 1 88 ? -7.161 5.352 7.873 1.00 98.88 88 ILE A CA 1
ATOM 710 C C . ILE A 1 88 ? -8.002 4.220 7.300 1.00 98.88 88 ILE A C 1
ATOM 712 O O . ILE A 1 88 ? -7.483 3.146 6.975 1.00 98.88 88 ILE A O 1
ATOM 716 N N . ILE A 1 89 ? -9.297 4.484 7.190 1.00 98.88 89 ILE A N 1
ATOM 717 C CA . ILE A 1 89 ? -10.251 3.660 6.471 1.00 98.88 89 ILE A CA 1
ATOM 718 C C . ILE A 1 89 ? -10.918 4.556 5.437 1.00 98.88 89 ILE A C 1
ATOM 720 O O . ILE A 1 89 ? -11.450 5.612 5.788 1.00 98.88 89 ILE A O 1
ATOM 724 N N . THR A 1 90 ? -10.891 4.138 4.179 1.00 98.75 90 THR A N 1
ATOM 725 C CA . THR A 1 90 ? -11.628 4.795 3.098 1.00 98.75 90 THR A CA 1
ATOM 726 C C . THR A 1 90 ? -12.563 3.808 2.424 1.00 98.75 90 THR A C 1
ATOM 728 O O . THR A 1 90 ? -12.369 2.597 2.530 1.00 98.75 90 THR A O 1
ATOM 731 N N . ASP A 1 91 ? -13.549 4.309 1.694 1.00 97.56 91 ASP A N 1
ATOM 732 C CA . ASP A 1 91 ? -14.217 3.511 0.670 1.00 97.56 91 ASP A CA 1
ATOM 733 C C . ASP A 1 91 ? -13.297 3.339 -0.565 1.00 97.56 91 ASP A C 1
ATOM 735 O O . ASP A 1 91 ? -12.134 3.773 -0.584 1.00 97.56 91 ASP A O 1
ATOM 739 N N . ARG A 1 92 ? -13.817 2.730 -1.636 1.00 95.56 92 ARG A N 1
ATOM 740 C CA . ARG A 1 92 ? -13.092 2.609 -2.914 1.00 95.56 92 ARG A CA 1
ATOM 741 C C . ARG A 1 92 ? -12.869 3.939 -3.648 1.00 95.56 92 ARG A C 1
ATOM 743 O O . ARG A 1 92 ? -11.962 4.027 -4.478 1.00 95.56 92 ARG A O 1
ATOM 750 N N . THR A 1 93 ? -13.689 4.960 -3.394 1.00 93.81 93 THR A N 1
ATOM 751 C CA . THR A 1 93 ? -13.588 6.288 -4.029 1.00 93.81 93 THR A CA 1
ATOM 752 C C . THR A 1 93 ? -12.602 7.212 -3.311 1.00 93.81 93 THR A C 1
ATOM 754 O O . THR A 1 93 ? -12.162 8.215 -3.879 1.00 93.81 93 THR A O 1
ATOM 757 N N . GLY A 1 94 ? -12.125 6.799 -2.134 1.00 94.00 94 GLY A N 1
ATOM 758 C CA . GLY A 1 94 ? -11.180 7.540 -1.306 1.00 94.00 94 GLY A CA 1
ATOM 759 C C . GLY A 1 94 ? -11.875 8.457 -0.302 1.00 94.00 94 GLY A C 1
ATOM 760 O O . GLY A 1 94 ? -11.199 9.244 0.363 1.00 94.00 94 GLY A O 1
ATOM 761 N N . GLU A 1 95 ? -13.201 8.364 -0.173 1.00 96.44 95 GLU A N 1
ATOM 762 C CA . GLU A 1 95 ? -13.944 9.001 0.906 1.00 96.44 95 GLU A CA 1
ATOM 763 C C . GLU A 1 95 ? -13.495 8.407 2.242 1.00 96.44 95 GLU A C 1
ATOM 765 O O . GLU A 1 95 ? -13.452 7.191 2.428 1.00 96.44 95 GLU A O 1
ATOM 770 N N . ILE A 1 96 ? -13.119 9.278 3.178 1.00 98.38 96 ILE A N 1
ATOM 771 C CA . ILE A 1 96 ? -12.611 8.873 4.487 1.00 98.38 96 ILE A CA 1
ATOM 772 C C . ILE A 1 96 ? -13.789 8.455 5.363 1.00 98.38 96 ILE A C 1
ATOM 774 O O . ILE A 1 96 ? -14.624 9.284 5.713 1.00 98.38 96 ILE A O 1
ATOM 778 N N . LEU A 1 97 ? -13.799 7.187 5.770 1.00 98.56 97 LEU A N 1
ATOM 779 C CA . LEU A 1 97 ? -14.812 6.618 6.659 1.00 98.56 97 LEU A CA 1
ATOM 780 C C . LEU A 1 97 ? -14.424 6.768 8.135 1.00 98.56 97 LEU A C 1
ATOM 782 O O . LEU A 1 97 ? -15.289 6.961 8.983 1.00 98.56 97 LEU A O 1
ATOM 786 N N . ALA A 1 98 ? -13.126 6.677 8.447 1.00 98.81 98 ALA A N 1
ATOM 787 C CA . ALA A 1 98 ? -12.564 6.948 9.771 1.00 98.81 98 ALA A CA 1
ATOM 788 C C . ALA A 1 98 ? -11.034 7.064 9.711 1.00 98.81 98 ALA A C 1
ATOM 790 O O . ALA A 1 98 ? -10.394 6.539 8.797 1.00 98.81 98 ALA A O 1
ATOM 791 N N . GLN A 1 99 ? -10.419 7.735 10.688 1.00 98.75 99 GLN A N 1
ATOM 792 C CA . GLN A 1 99 ? -8.962 7.914 10.719 1.00 98.75 99 GLN A CA 1
ATOM 793 C C . GLN A 1 99 ? -8.408 8.254 12.106 1.00 98.75 99 GLN A C 1
ATOM 795 O O . GLN A 1 99 ? -9.093 8.823 12.948 1.00 98.75 99 GLN A O 1
ATOM 800 N N . SER A 1 100 ? -7.119 7.989 12.312 1.00 98.50 100 SER A N 1
ATOM 801 C CA . SER A 1 100 ? -6.339 8.487 13.446 1.00 98.50 100 SER A CA 1
ATOM 802 C C . SER A 1 100 ? -4.908 8.765 12.993 1.00 98.50 100 SER A C 1
ATOM 804 O O . SER A 1 100 ? -4.214 7.868 12.518 1.00 98.50 100 SER A O 1
ATOM 806 N N . ASN A 1 101 ? -4.473 10.026 13.091 1.00 98.19 101 ASN A N 1
ATOM 807 C CA . ASN A 1 101 ? -3.155 10.499 12.640 1.00 98.19 101 ASN A CA 1
ATOM 808 C C . ASN A 1 101 ? -2.736 9.953 11.250 1.00 98.19 101 ASN A C 1
ATOM 810 O O . ASN A 1 101 ? -1.638 9.408 11.097 1.00 98.19 101 ASN A O 1
ATOM 814 N N . PRO A 1 102 ? -3.571 10.095 10.204 1.00 98.56 102 PRO A N 1
ATOM 815 C CA . PRO A 1 102 ? -3.377 9.429 8.906 1.00 98.56 102 PRO A CA 1
ATOM 816 C C . PRO A 1 102 ? -2.103 9.869 8.160 1.00 98.56 102 PRO A C 1
ATOM 818 O O . PRO A 1 102 ? -1.633 9.164 7.275 1.00 98.56 102 PRO A O 1
ATOM 821 N N . ASN A 1 103 ? -1.538 11.028 8.525 1.00 98.50 103 ASN A N 1
ATOM 822 C CA . ASN A 1 103 ? -0.311 11.597 7.956 1.00 98.50 103 ASN A CA 1
ATOM 823 C C . ASN A 1 103 ? 0.938 11.349 8.820 1.00 98.50 103 ASN A C 1
ATOM 825 O O . ASN A 1 103 ? 2.010 11.862 8.507 1.00 98.50 103 ASN A O 1
ATOM 829 N N . GLN A 1 104 ? 0.821 10.611 9.929 1.00 98.31 104 GLN A N 1
ATOM 830 C CA . GLN A 1 104 ? 1.981 10.260 10.743 1.00 98.31 104 GLN A CA 1
ATOM 831 C C . GLN A 1 104 ? 2.915 9.355 9.931 1.00 98.31 104 GLN A C 1
ATOM 833 O O . GLN A 1 104 ? 2.512 8.294 9.457 1.00 98.31 104 GLN A O 1
ATOM 838 N N . VAL A 1 105 ? 4.167 9.789 9.786 1.00 98.00 105 VAL A N 1
ATOM 839 C CA . VAL A 1 105 ? 5.186 9.089 8.998 1.00 98.00 105 VAL A CA 1
ATOM 840 C C . VAL A 1 105 ? 5.807 7.959 9.814 1.00 98.00 105 VAL A C 1
ATOM 842 O O . VAL A 1 105 ? 6.175 8.150 10.978 1.00 98.00 105 VAL A O 1
ATOM 845 N N . PHE A 1 106 ? 5.961 6.800 9.177 1.00 98.25 106 PHE A N 1
ATOM 846 C CA . PHE A 1 106 ? 6.671 5.634 9.700 1.00 98.25 106 PHE A CA 1
ATOM 847 C C . PHE A 1 106 ? 7.729 5.160 8.703 1.00 98.25 106 PHE A C 1
ATOM 849 O O . PHE A 1 106 ? 7.630 5.411 7.502 1.00 98.25 106 PHE A O 1
ATOM 856 N N . PHE A 1 107 ? 8.728 4.429 9.202 1.00 97.75 107 PHE A N 1
ATOM 857 C CA . PHE A 1 107 ? 9.550 3.577 8.347 1.00 97.75 107 PHE A CA 1
ATOM 858 C C . PHE A 1 107 ? 8.666 2.464 7.779 1.00 97.75 107 PHE A C 1
ATOM 860 O O . PHE A 1 107 ? 8.138 1.664 8.539 1.00 97.75 107 PHE A O 1
ATOM 867 N N . ALA A 1 108 ? 8.510 2.402 6.459 1.00 97.94 108 ALA A N 1
ATOM 868 C CA . ALA A 1 108 ? 7.517 1.554 5.805 1.00 97.94 108 ALA A CA 1
ATOM 869 C C . ALA A 1 108 ? 7.807 0.047 5.939 1.00 97.94 108 ALA A C 1
ATOM 871 O O . ALA A 1 108 ? 6.914 -0.775 5.722 1.00 97.94 108 ALA A O 1
ATOM 872 N N . ALA A 1 109 ? 9.052 -0.341 6.253 1.00 97.19 109 ALA A N 1
ATOM 873 C CA . ALA A 1 109 ? 9.508 -1.730 6.158 1.00 97.19 109 ALA A CA 1
ATOM 874 C C . ALA A 1 109 ? 9.058 -2.354 4.817 1.00 97.19 109 ALA A C 1
ATOM 876 O O . ALA A 1 109 ? 8.972 -1.655 3.812 1.00 97.19 109 ALA A O 1
ATOM 877 N N . SER A 1 110 ? 8.724 -3.647 4.762 1.00 98.31 110 SER A N 1
ATOM 878 C CA . SER A 1 110 ? 8.284 -4.305 3.516 1.00 98.31 110 SER A CA 1
ATOM 879 C C . SER A 1 110 ? 7.000 -3.752 2.875 1.00 98.31 110 SER A C 1
ATOM 881 O O . SER A 1 110 ? 6.658 -4.202 1.780 1.00 98.31 110 SER A O 1
ATOM 883 N N . LEU A 1 111 ? 6.315 -2.778 3.486 1.00 98.50 111 LEU A N 1
ATOM 884 C CA . LEU A 1 111 ? 5.189 -2.091 2.854 1.00 98.50 111 LEU A CA 1
ATOM 885 C C . LEU A 1 111 ? 5.636 -1.275 1.630 1.00 98.50 111 LEU A C 1
ATOM 887 O O . LEU A 1 111 ? 4.863 -1.131 0.688 1.00 98.50 111 LEU A O 1
ATOM 891 N N . TYR A 1 112 ? 6.908 -0.841 1.576 1.00 98.81 112 TYR A N 1
ATOM 892 C CA . TYR A 1 112 ? 7.458 -0.093 0.433 1.00 98.81 112 TYR A CA 1
ATOM 893 C C . TYR A 1 112 ? 7.272 -0.819 -0.907 1.00 98.81 112 TYR A C 1
ATOM 895 O O . TYR A 1 112 ? 7.183 -0.191 -1.963 1.00 98.81 112 TYR A O 1
ATOM 903 N N . LYS A 1 113 ? 7.216 -2.156 -0.860 1.00 98.88 113 LYS A N 1
ATOM 904 C CA . LYS A 1 113 ? 7.081 -3.009 -2.037 1.00 98.88 113 LYS A CA 1
ATOM 905 C C . LYS A 1 113 ? 5.760 -2.762 -2.769 1.00 98.88 113 LYS A C 1
ATOM 907 O O . LYS A 1 113 ? 5.723 -2.997 -3.969 1.00 98.88 113 LYS A O 1
ATOM 912 N N . LEU A 1 114 ? 4.733 -2.207 -2.107 1.00 98.88 114 LEU A N 1
ATOM 913 C CA . LEU A 1 114 ? 3.511 -1.766 -2.785 1.00 98.88 114 LEU A CA 1
ATOM 914 C C . LEU A 1 114 ? 3.799 -0.691 -3.848 1.00 98.88 114 LEU A C 1
ATOM 916 O O . LEU A 1 114 ? 3.336 -0.756 -4.987 1.00 98.88 114 LEU A O 1
ATOM 920 N N . PHE A 1 115 ? 4.602 0.302 -3.480 1.00 98.88 115 PHE A N 1
ATOM 921 C CA . PHE A 1 115 ? 4.934 1.431 -4.347 1.00 98.88 115 PHE A CA 1
ATOM 922 C C . PHE A 1 115 ? 5.845 0.996 -5.497 1.00 98.88 115 PHE A C 1
ATOM 924 O O . PHE A 1 115 ? 5.633 1.370 -6.649 1.00 98.88 115 PHE A O 1
ATOM 931 N N . VAL A 1 116 ? 6.828 0.145 -5.186 1.00 98.94 116 VAL A N 1
ATOM 932 C CA . VAL A 1 116 ? 7.769 -0.404 -6.171 1.00 98.94 116 VAL A CA 1
ATOM 933 C C . VAL A 1 116 ? 7.053 -1.326 -7.158 1.00 98.94 116 VAL A C 1
ATOM 935 O O . VAL A 1 116 ? 7.296 -1.231 -8.357 1.00 98.94 116 VAL A O 1
ATOM 938 N N . ALA A 1 117 ? 6.138 -2.181 -6.683 1.00 98.94 117 ALA A N 1
ATOM 939 C CA . ALA A 1 117 ? 5.364 -3.069 -7.550 1.00 98.94 117 ALA A CA 1
ATOM 940 C C . ALA A 1 117 ? 4.466 -2.283 -8.492 1.00 98.94 117 ALA A C 1
ATOM 942 O O . ALA A 1 117 ? 4.410 -2.590 -9.677 1.00 98.94 117 ALA A O 1
ATOM 943 N N . TYR A 1 118 ? 3.788 -1.260 -7.968 1.00 98.94 118 TYR A N 1
ATOM 944 C CA . TYR A 1 118 ? 2.903 -0.427 -8.765 1.00 98.94 118 TYR A CA 1
ATOM 945 C C . TYR A 1 118 ? 3.652 0.211 -9.937 1.00 98.94 118 TYR A C 1
ATOM 947 O O . TYR A 1 118 ? 3.226 0.059 -11.078 1.00 98.94 118 TYR A O 1
ATOM 955 N N . GLU A 1 119 ? 4.803 0.843 -9.689 1.00 98.88 119 GLU A N 1
ATOM 956 C CA . GLU A 1 119 ? 5.597 1.416 -10.780 1.00 98.88 119 GLU A CA 1
ATOM 957 C C . GLU A 1 119 ? 6.173 0.336 -11.707 1.00 98.88 119 GLU A C 1
ATOM 959 O O . GLU A 1 119 ? 6.163 0.503 -12.922 1.00 98.88 119 GLU A O 1
ATOM 964 N N . GLY A 1 120 ? 6.606 -0.807 -11.171 1.00 98.81 120 GLY A N 1
ATOM 965 C CA . GLY A 1 120 ? 7.098 -1.917 -11.985 1.00 98.81 120 GLY A CA 1
ATOM 966 C C . GLY A 1 120 ? 6.060 -2.477 -12.958 1.00 98.81 120 GLY A C 1
ATOM 967 O O . GLY A 1 120 ? 6.363 -2.671 -14.134 1.00 98.81 120 GLY A O 1
ATOM 968 N N . TYR A 1 121 ? 4.819 -2.670 -12.508 1.00 98.88 121 TYR A N 1
ATOM 969 C CA . TYR A 1 121 ? 3.719 -3.065 -13.387 1.00 98.88 121 TYR A CA 1
ATOM 970 C C . TYR A 1 121 ? 3.399 -1.984 -14.424 1.00 98.88 121 TYR A C 1
ATOM 972 O O . TYR A 1 121 ? 3.209 -2.309 -15.593 1.00 98.88 121 TYR A O 1
ATOM 980 N N . ARG A 1 122 ? 3.433 -0.697 -14.050 1.00 98.81 122 ARG A N 1
ATOM 981 C CA . ARG A 1 122 ? 3.268 0.403 -15.016 1.00 98.81 122 ARG A CA 1
ATOM 982 C C . ARG A 1 122 ? 4.328 0.385 -16.113 1.00 98.81 122 ARG A C 1
ATOM 984 O O . ARG A 1 122 ? 4.005 0.665 -17.262 1.00 98.81 122 ARG A O 1
ATOM 991 N N . LYS A 1 123 ? 5.569 0.033 -15.776 1.00 98.75 123 LYS A N 1
ATOM 992 C CA . LYS A 1 123 ? 6.662 -0.113 -16.746 1.00 98.75 123 LYS A CA 1
ATOM 993 C C . LYS A 1 123 ? 6.517 -1.329 -17.650 1.00 98.75 123 LYS A C 1
ATOM 995 O O . LYS A 1 123 ? 6.959 -1.288 -18.792 1.00 98.75 123 LYS A O 1
ATOM 1000 N N . ILE A 1 124 ? 5.887 -2.402 -17.176 1.00 98.75 124 ILE A N 1
ATOM 1001 C CA . ILE A 1 124 ? 5.466 -3.491 -18.067 1.00 98.75 124 ILE A CA 1
ATOM 1002 C C . ILE A 1 124 ? 4.383 -2.981 -19.024 1.00 98.75 124 ILE A C 1
ATOM 1004 O O . ILE A 1 124 ? 4.470 -3.195 -20.231 1.00 98.75 124 ILE A O 1
ATOM 1008 N N . ASP A 1 125 ? 3.381 -2.282 -18.493 1.00 98.62 125 ASP A N 1
ATOM 1009 C CA . ASP A 1 125 ? 2.220 -1.829 -19.259 1.00 98.62 125 ASP A CA 1
ATOM 1010 C C . ASP A 1 125 ? 2.565 -0.759 -20.310 1.00 98.62 125 ASP A C 1
ATOM 1012 O O . ASP A 1 125 ? 1.961 -0.738 -21.383 1.00 98.62 125 ASP A O 1
ATOM 1016 N N . ASP A 1 126 ? 3.542 0.112 -20.034 1.00 98.06 126 ASP A N 1
ATOM 1017 C CA . ASP A 1 126 ? 4.039 1.114 -20.987 1.00 98.06 126 ASP A CA 1
ATOM 1018 C C . ASP A 1 126 ? 5.105 0.567 -21.960 1.00 98.06 126 ASP A C 1
ATOM 1020 O O . ASP A 1 126 ? 5.533 1.271 -22.879 1.00 98.06 126 ASP A O 1
ATOM 1024 N N . GLY A 1 127 ? 5.495 -0.703 -21.798 1.00 98.25 127 GLY A N 1
ATOM 1025 C CA . GLY A 1 127 ? 6.464 -1.399 -22.640 1.00 98.25 127 GLY A CA 1
ATOM 1026 C C . GLY A 1 127 ? 7.930 -1.077 -22.339 1.00 98.25 127 GLY A C 1
ATOM 1027 O O . GLY A 1 127 ? 8.799 -1.523 -23.091 1.00 98.25 127 GLY A O 1
ATOM 1028 N N . THR A 1 128 ? 8.228 -0.327 -21.273 1.00 98.25 128 THR A N 1
ATOM 1029 C CA . THR A 1 128 ? 9.607 -0.083 -20.818 1.00 98.25 128 THR A CA 1
ATOM 1030 C C . THR A 1 128 ? 10.271 -1.367 -20.323 1.00 98.25 128 THR A C 1
ATOM 1032 O O . THR A 1 128 ? 11.444 -1.589 -20.616 1.00 98.25 128 THR A O 1
ATOM 1035 N N . TYR A 1 129 ? 9.524 -2.214 -19.610 1.00 98.38 129 TYR A N 1
ATOM 1036 C CA . TYR A 1 129 ? 9.975 -3.529 -19.163 1.00 98.38 129 TYR A CA 1
ATOM 1037 C C . TYR A 1 129 ? 9.274 -4.651 -19.908 1.00 98.38 129 TYR A C 1
ATOM 1039 O O . TYR A 1 129 ? 8.081 -4.602 -20.211 1.00 98.38 129 TYR A O 1
ATOM 1047 N N . SER A 1 130 ? 10.018 -5.727 -20.131 1.00 98.19 130 SER A N 1
ATOM 1048 C CA . SER A 1 130 ? 9.440 -7.003 -20.518 1.00 98.19 130 SER A CA 1
ATOM 1049 C C . SER A 1 130 ? 9.197 -7.825 -19.264 1.00 98.19 130 SER A C 1
ATOM 1051 O O . SER A 1 130 ? 10.129 -8.144 -18.535 1.00 98.19 130 SER A O 1
ATOM 1053 N N . SER A 1 131 ? 7.961 -8.280 -19.051 1.00 98.00 131 SER A N 1
ATOM 1054 C CA . SER A 1 131 ? 7.640 -9.181 -17.933 1.00 98.00 131 SER A CA 1
ATOM 1055 C C . SER A 1 131 ? 8.573 -10.406 -17.864 1.00 98.00 131 SER A C 1
ATOM 1057 O O . SER A 1 131 ? 8.863 -10.895 -16.776 1.00 98.00 131 SER A O 1
ATOM 1059 N N . GLY A 1 132 ? 9.080 -10.875 -19.013 1.00 98.31 132 GLY A N 1
ATOM 1060 C CA . GLY A 1 132 ? 9.952 -12.046 -19.122 1.00 98.31 132 GLY A CA 1
ATOM 1061 C C . GLY A 1 132 ? 11.460 -11.778 -19.049 1.00 98.31 132 GLY A C 1
ATOM 1062 O O . GLY A 1 132 ? 12.228 -12.732 -19.174 1.00 98.31 132 GLY A O 1
ATOM 1063 N N . GLU A 1 133 ? 11.921 -10.533 -18.892 1.00 97.38 133 GLU A N 1
ATOM 1064 C CA . GLU A 1 133 ? 13.360 -10.261 -18.755 1.00 97.38 133 GLU A CA 1
ATOM 1065 C C . GLU A 1 133 ? 13.865 -10.618 -17.356 1.00 97.38 133 GLU A C 1
ATOM 1067 O O . GLU A 1 133 ? 13.153 -10.436 -16.374 1.00 97.38 133 GLU A O 1
ATOM 1072 N N . VAL A 1 134 ? 15.082 -11.158 -17.253 1.00 98.31 134 VAL A N 1
ATOM 1073 C CA . VAL A 1 134 ? 15.665 -11.583 -15.971 1.00 98.31 134 VAL A CA 1
ATOM 1074 C C . VAL A 1 134 ? 16.097 -10.365 -15.159 1.00 98.31 134 VAL A C 1
ATOM 1076 O O . VAL A 1 134 ? 16.909 -9.579 -15.635 1.00 98.31 134 VAL A O 1
ATOM 1079 N N . LEU A 1 135 ? 15.622 -10.276 -13.915 1.00 98.25 135 LEU A N 1
ATOM 1080 C CA . LEU A 1 135 ? 15.952 -9.202 -12.978 1.00 98.25 135 LEU A CA 1
ATOM 1081 C C . LEU A 1 135 ? 16.884 -9.682 -11.858 1.00 98.25 135 LEU A C 1
ATOM 1083 O O . LEU A 1 135 ? 17.963 -9.131 -11.671 1.00 98.25 135 LEU A O 1
ATOM 1087 N N . GLN A 1 136 ? 16.491 -10.720 -11.111 1.00 98.19 136 GLN A N 1
ATOM 1088 C CA . GLN A 1 136 ? 17.194 -11.108 -9.883 1.00 98.19 136 GLN A CA 1
ATOM 1089 C C . GLN A 1 136 ? 17.198 -12.619 -9.671 1.00 98.19 136 GLN A C 1
ATOM 1091 O O . GLN A 1 136 ? 16.156 -13.269 -9.657 1.00 98.19 136 GLN A O 1
ATOM 1096 N N . GLY A 1 137 ? 18.387 -13.198 -9.469 1.00 95.81 137 GLY A N 1
ATOM 1097 C CA . GLY A 1 137 ? 18.529 -14.619 -9.118 1.00 95.81 137 GLY A CA 1
ATOM 1098 C C . GLY A 1 137 ? 17.929 -15.588 -10.146 1.00 95.81 137 GLY A C 1
ATOM 1099 O O . GLY A 1 137 ? 17.467 -16.662 -9.774 1.00 95.81 137 GLY A O 1
ATOM 1100 N N . GLY A 1 138 ? 17.888 -15.199 -11.426 1.00 97.31 138 GLY A N 1
ATOM 1101 C CA . GLY A 1 138 ? 17.250 -15.973 -12.496 1.00 97.31 138 GLY A CA 1
ATOM 1102 C C . GLY A 1 138 ? 15.728 -15.812 -12.586 1.00 97.31 138 GLY A C 1
ATOM 1103 O O . GLY A 1 138 ? 15.129 -16.370 -13.502 1.00 97.31 138 GLY A O 1
ATOM 1104 N N . ARG A 1 139 ? 15.103 -15.043 -11.684 1.00 98.62 139 ARG A N 1
ATOM 1105 C CA . ARG A 1 139 ? 13.696 -14.645 -11.796 1.00 98.62 139 ARG A CA 1
ATOM 1106 C C . ARG A 1 139 ? 13.546 -13.477 -12.757 1.00 98.62 139 ARG A C 1
ATOM 1108 O O . ARG A 1 139 ? 14.400 -12.592 -12.822 1.00 98.62 139 ARG A O 1
ATOM 1115 N N . THR A 1 140 ? 12.441 -13.494 -13.482 1.00 98.81 140 THR A N 1
ATOM 1116 C CA . THR A 1 140 ? 12.034 -12.423 -14.389 1.00 98.81 140 THR A CA 1
ATOM 1117 C C . THR A 1 140 ? 11.443 -11.226 -13.642 1.00 98.81 140 THR A C 1
ATOM 1119 O O . THR A 1 140 ? 11.106 -11.352 -12.464 1.00 98.81 140 THR A O 1
ATOM 1122 N N . VAL A 1 141 ? 11.282 -10.078 -14.307 1.00 98.81 141 VAL A N 1
ATOM 1123 C CA . VAL A 1 141 ? 10.597 -8.900 -13.744 1.00 98.81 141 VAL A CA 1
ATOM 1124 C C . VAL A 1 141 ? 9.203 -9.282 -13.248 1.00 98.81 141 VAL A C 1
ATOM 1126 O O . VAL A 1 141 ? 8.894 -9.043 -12.085 1.00 98.81 141 VAL A O 1
ATOM 1129 N N . GLY A 1 142 ? 8.393 -9.959 -14.069 1.00 98.75 142 GLY A N 1
ATOM 1130 C CA . GLY A 1 142 ? 7.049 -10.392 -13.674 1.00 98.75 142 GLY A CA 1
ATOM 1131 C C . GLY A 1 142 ? 7.057 -11.316 -12.455 1.00 98.75 142 GLY A C 1
ATOM 1132 O O . GLY A 1 142 ? 6.277 -11.123 -11.527 1.00 98.75 142 GLY A O 1
ATOM 1133 N N . GLN A 1 143 ? 7.993 -12.270 -12.407 1.00 98.88 143 GLN A N 1
ATOM 1134 C CA . GLN A 1 143 ? 8.153 -13.143 -11.240 1.00 98.88 143 GLN A CA 1
ATOM 1135 C C . GLN A 1 143 ? 8.574 -12.367 -9.992 1.00 98.88 143 GLN A C 1
ATOM 1137 O O . GLN A 1 143 ? 8.085 -12.669 -8.910 1.00 98.88 143 GLN A O 1
ATOM 1142 N N . CYS A 1 144 ? 9.466 -11.383 -10.118 1.00 98.94 144 CYS A N 1
ATOM 1143 C CA . CYS A 1 144 ? 9.882 -10.569 -8.982 1.00 98.94 144 CYS A CA 1
ATOM 1144 C C . CYS A 1 144 ? 8.765 -9.662 -8.461 1.00 98.94 144 CYS A C 1
ATOM 1146 O O . CYS A 1 144 ? 8.624 -9.551 -7.244 1.00 98.94 144 CYS A O 1
ATOM 1148 N N . LEU A 1 145 ? 7.957 -9.065 -9.343 1.00 98.94 145 LEU A N 1
ATOM 1149 C CA . LEU A 1 145 ? 6.794 -8.264 -8.951 1.00 98.94 145 LEU A CA 1
ATOM 1150 C C . LEU A 1 145 ? 5.763 -9.095 -8.174 1.00 98.94 145 LEU A C 1
ATOM 1152 O O . LEU A 1 145 ? 5.202 -8.598 -7.200 1.00 98.94 145 LEU A O 1
ATOM 1156 N N . ASP A 1 146 ? 5.564 -10.357 -8.560 1.00 98.88 146 ASP A N 1
ATOM 1157 C CA . ASP A 1 146 ? 4.714 -11.306 -7.835 1.00 98.88 146 ASP A CA 1
ATOM 1158 C C . ASP A 1 146 ? 5.282 -11.627 -6.440 1.00 98.88 146 ASP A C 1
ATOM 1160 O O . ASP A 1 146 ? 4.701 -11.249 -5.419 1.00 98.88 146 ASP A O 1
ATOM 1164 N N . VAL A 1 147 ? 6.469 -12.244 -6.362 1.00 98.81 147 VAL A N 1
ATOM 1165 C CA . VAL A 1 147 ? 6.990 -12.770 -5.083 1.00 98.81 147 VAL A CA 1
ATOM 1166 C C . VAL A 1 147 ? 7.368 -11.682 -4.077 1.00 98.81 147 VAL A C 1
ATOM 1168 O O . VAL A 1 147 ? 7.326 -11.913 -2.868 1.00 98.81 147 VAL A O 1
ATOM 1171 N N . MET A 1 148 ? 7.701 -10.468 -4.526 1.00 98.81 148 MET A N 1
ATOM 1172 C CA . MET A 1 148 ? 7.979 -9.366 -3.600 1.00 98.81 148 MET A CA 1
ATOM 1173 C C . MET A 1 148 ? 6.704 -8.849 -2.912 1.00 98.81 148 MET A C 1
ATOM 1175 O O . MET A 1 148 ? 6.773 -8.274 -1.824 1.00 98.81 148 MET A O 1
ATOM 1179 N N . ILE A 1 149 ? 5.532 -9.068 -3.508 1.00 98.88 149 ILE A N 1
ATOM 1180 C CA . ILE A 1 149 ? 4.246 -8.803 -2.863 1.00 98.88 149 ILE A CA 1
ATOM 1181 C C . ILE A 1 149 ? 3.801 -10.032 -2.078 1.00 98.88 149 ILE A C 1
ATOM 1183 O O . ILE A 1 149 ? 3.566 -9.914 -0.874 1.00 98.88 149 ILE A O 1
ATOM 1187 N N . ARG A 1 150 ? 3.763 -11.190 -2.743 1.00 98.75 150 ARG A N 1
ATOM 1188 C CA . ARG A 1 150 ? 3.203 -12.444 -2.238 1.00 98.75 150 ARG A CA 1
ATOM 1189 C C . ARG A 1 150 ? 3.949 -13.018 -1.038 1.00 98.75 150 ARG A C 1
ATOM 1191 O O . ARG A 1 150 ? 3.351 -13.282 0.001 1.00 98.75 150 ARG A O 1
ATOM 1198 N N . ASP A 1 151 ? 5.262 -13.144 -1.191 1.00 98.38 151 ASP A N 1
ATOM 1199 C CA . ASP A 1 151 ? 6.165 -13.772 -0.220 1.00 98.38 151 ASP A CA 1
ATOM 1200 C C . ASP A 1 151 ? 7.018 -12.720 0.496 1.00 98.38 151 ASP A C 1
ATOM 1202 O O . ASP A 1 151 ? 7.924 -13.021 1.273 1.00 98.38 151 ASP A O 1
ATOM 1206 N N . SER A 1 152 ? 6.768 -11.444 0.189 1.00 98.38 152 SER A N 1
ATOM 1207 C CA . SER A 1 152 ? 7.563 -10.321 0.657 1.00 98.38 152 SER A CA 1
ATOM 1208 C C . SER A 1 152 ? 9.069 -10.446 0.343 1.00 98.38 152 SER A C 1
ATOM 1210 O O . SER A 1 152 ? 9.875 -9.849 1.069 1.00 98.38 152 SER A O 1
ATOM 1212 N N . ASP A 1 153 ? 9.445 -11.170 -0.726 1.00 98.62 153 ASP A N 1
ATOM 1213 C CA . ASP A 1 153 ? 10.832 -11.460 -1.132 1.00 98.62 153 ASP A CA 1
ATOM 1214 C C . ASP A 1 153 ? 11.648 -10.160 -1.249 1.00 98.62 153 ASP A C 1
ATOM 1216 O O . ASP A 1 153 ? 11.425 -9.311 -2.121 1.00 98.62 153 ASP A O 1
ATOM 1220 N N . SER A 1 154 ? 12.567 -9.962 -0.301 1.00 98.19 154 SER A N 1
ATOM 1221 C CA . SER A 1 154 ? 13.401 -8.759 -0.246 1.00 98.19 154 SER A CA 1
ATOM 1222 C C . SER A 1 154 ? 14.401 -8.664 -1.396 1.00 98.19 154 SER A C 1
ATOM 1224 O O . SER A 1 154 ? 14.486 -7.573 -1.949 1.00 98.19 154 SER A O 1
ATOM 1226 N N . PRO A 1 155 ? 15.094 -9.738 -1.831 1.00 98.75 155 PRO A N 1
ATOM 1227 C CA . PRO A 1 155 ? 15.977 -9.659 -2.993 1.00 98.75 155 PRO A CA 1
ATOM 1228 C C . PRO A 1 155 ? 15.298 -9.117 -4.259 1.00 98.75 155 PRO A C 1
ATOM 1230 O O . PRO A 1 155 ? 15.855 -8.236 -4.907 1.00 98.75 155 PRO A O 1
ATOM 1233 N N . CYS A 1 156 ? 14.101 -9.597 -4.607 1.00 98.81 156 CYS A N 1
ATOM 1234 C CA . CYS A 1 156 ? 13.341 -9.079 -5.745 1.00 98.81 156 CYS A CA 1
ATOM 1235 C C . CYS A 1 156 ? 12.880 -7.632 -5.519 1.00 98.81 156 CYS A C 1
ATOM 1237 O O . CYS A 1 156 ? 13.029 -6.806 -6.417 1.00 98.81 156 CYS A O 1
ATOM 1239 N N . GLY A 1 157 ? 12.377 -7.300 -4.322 1.00 98.69 157 GLY A N 1
ATOM 1240 C CA . GLY A 1 157 ? 11.954 -5.931 -4.005 1.00 98.69 157 GLY A CA 1
ATOM 1241 C C . GLY A 1 157 ? 13.090 -4.908 -4.054 1.00 98.69 157 GLY A C 1
ATOM 1242 O O . GLY A 1 157 ? 12.926 -3.818 -4.598 1.00 98.69 157 GLY A O 1
ATOM 1243 N N . GLU A 1 158 ? 14.260 -5.270 -3.531 1.00 98.62 158 GLU A N 1
ATOM 1244 C CA . GLU A 1 158 ? 15.455 -4.428 -3.534 1.00 98.62 158 GLU A CA 1
ATOM 1245 C C . GLU A 1 158 ? 16.041 -4.290 -4.940 1.00 98.62 158 GLU A C 1
ATOM 1247 O O . GLU A 1 158 ? 16.407 -3.181 -5.326 1.00 98.62 158 GLU A O 1
ATOM 1252 N N . ALA A 1 159 ? 16.075 -5.372 -5.727 1.00 98.75 159 ALA A N 1
ATOM 1253 C CA . ALA A 1 159 ? 16.524 -5.327 -7.117 1.00 98.75 159 ALA A CA 1
ATOM 1254 C C . ALA A 1 159 ? 15.616 -4.435 -7.974 1.00 98.75 159 ALA A C 1
ATOM 1256 O O . ALA A 1 159 ? 16.113 -3.568 -8.687 1.00 98.75 159 ALA A O 1
ATOM 1257 N N . MET A 1 160 ? 14.294 -4.585 -7.846 1.00 98.81 160 MET A N 1
ATOM 1258 C CA . MET A 1 160 ? 13.328 -3.766 -8.580 1.00 98.81 160 MET A CA 1
ATOM 1259 C C . MET A 1 160 ? 13.422 -2.284 -8.190 1.00 98.81 160 MET A C 1
ATOM 1261 O O . MET A 1 160 ? 13.412 -1.403 -9.046 1.00 98.81 160 MET A O 1
ATOM 1265 N N . MET A 1 161 ? 13.557 -1.993 -6.892 1.00 98.69 161 MET A N 1
ATOM 1266 C CA . MET A 1 161 ? 13.732 -0.623 -6.403 1.00 98.69 161 MET A CA 1
ATOM 1267 C C . MET A 1 161 ? 15.054 -0.003 -6.874 1.00 98.69 161 MET A C 1
ATOM 1269 O O . MET A 1 161 ? 15.103 1.193 -7.162 1.00 98.69 161 MET A O 1
ATOM 1273 N N . ALA A 1 162 ? 16.129 -0.793 -6.930 1.00 98.38 162 ALA A N 1
ATOM 1274 C CA . ALA A 1 162 ? 17.427 -0.343 -7.417 1.00 98.38 162 ALA A CA 1
ATOM 1275 C C . ALA A 1 162 ? 17.408 -0.059 -8.924 1.00 98.38 162 ALA A C 1
ATOM 1277 O O . ALA A 1 162 ? 17.973 0.951 -9.338 1.00 98.38 162 ALA A O 1
ATOM 1278 N N . ASP A 1 163 ? 16.742 -0.909 -9.710 1.00 98.50 163 ASP A N 1
ATOM 1279 C CA . ASP A 1 163 ? 16.607 -0.747 -11.160 1.00 98.50 163 ASP A CA 1
ATOM 1280 C C . ASP A 1 163 ? 15.790 0.504 -11.528 1.00 98.50 163 ASP A C 1
ATOM 1282 O O . ASP A 1 163 ? 16.240 1.333 -12.316 1.00 98.50 163 ASP A O 1
ATOM 1286 N N . LEU A 1 164 ? 14.643 0.707 -10.869 1.00 98.50 164 LEU A N 1
ATOM 1287 C CA . LEU A 1 164 ? 13.806 1.901 -11.051 1.00 98.50 164 LEU A CA 1
ATOM 1288 C C . LEU A 1 164 ? 14.469 3.185 -10.528 1.00 98.50 164 LEU A C 1
ATOM 1290 O O . LEU A 1 164 ? 14.271 4.266 -11.080 1.00 98.50 164 LEU A O 1
ATOM 1294 N N . GLY A 1 165 ? 15.235 3.079 -9.440 1.00 98.50 165 GLY A N 1
ATOM 1295 C CA . GLY A 1 165 ? 15.867 4.200 -8.752 1.00 98.50 165 GLY A CA 1
ATOM 1296 C C . GLY A 1 165 ? 14.979 4.830 -7.671 1.00 98.50 165 GLY A C 1
ATOM 1297 O O . GLY A 1 165 ? 13.857 5.268 -7.910 1.00 98.50 165 GLY A O 1
ATOM 1298 N N . GLN A 1 166 ? 15.511 4.948 -6.450 1.00 98.38 166 GLN A N 1
ATOM 1299 C CA . GLN A 1 166 ? 14.764 5.451 -5.284 1.00 98.38 166 GLN A CA 1
ATOM 1300 C C . GLN A 1 166 ? 14.299 6.906 -5.429 1.00 98.38 166 GLN A C 1
ATOM 1302 O O . GLN A 1 166 ? 13.200 7.246 -4.991 1.00 98.38 166 GLN A O 1
ATOM 1307 N N . GLN A 1 167 ? 15.126 7.770 -6.027 1.00 98.25 167 GLN A N 1
ATOM 1308 C CA . GLN A 1 167 ? 14.748 9.162 -6.271 1.00 98.25 167 GLN A CA 1
ATOM 1309 C C . GLN A 1 167 ? 13.595 9.235 -7.276 1.00 98.25 167 GLN A C 1
ATOM 1311 O O . GLN A 1 167 ? 12.583 9.861 -6.979 1.00 98.25 167 GLN A O 1
ATOM 1316 N N . TYR A 1 168 ? 13.717 8.525 -8.400 1.00 98.50 168 TYR A N 1
ATOM 1317 C CA . TYR A 1 168 ? 12.664 8.432 -9.408 1.00 98.50 168 TYR A CA 1
ATOM 1318 C C . TYR A 1 168 ? 11.346 7.938 -8.805 1.00 98.50 168 TYR A C 1
ATOM 1320 O O . TYR A 1 168 ? 10.299 8.546 -9.001 1.00 98.50 168 TYR A O 1
ATOM 1328 N N . LEU A 1 169 ? 11.403 6.869 -8.009 1.00 98.75 169 LEU A N 1
ATOM 1329 C CA . LEU A 1 169 ? 10.237 6.343 -7.308 1.00 98.75 169 LEU A CA 1
ATOM 1330 C C . LEU A 1 169 ? 9.621 7.367 -6.351 1.00 98.75 169 LEU A C 1
ATOM 1332 O O . LEU A 1 169 ? 8.404 7.491 -6.306 1.00 98.75 169 LEU A O 1
ATOM 1336 N N . THR A 1 170 ? 10.440 8.108 -5.605 1.00 98.69 170 THR A N 1
ATOM 1337 C CA . THR A 1 170 ? 9.961 9.148 -4.679 1.00 98.69 170 THR A CA 1
ATOM 1338 C C . THR A 1 170 ? 9.236 10.265 -5.434 1.00 98.69 170 THR A C 1
ATOM 1340 O O . THR A 1 170 ? 8.121 10.624 -5.071 1.00 98.69 170 THR A O 1
ATOM 1343 N N . GLU A 1 171 ? 9.817 10.746 -6.535 1.00 98.44 171 GLU A N 1
ATOM 1344 C CA . GLU A 1 171 ? 9.200 11.752 -7.410 1.00 98.44 171 GLU A CA 1
ATOM 1345 C C . GLU A 1 171 ? 7.883 11.234 -8.011 1.00 98.44 171 GLU A C 1
ATOM 1347 O O . GLU A 1 171 ? 6.876 11.940 -8.021 1.00 98.44 171 GLU A O 1
ATOM 1352 N N . LYS A 1 172 ? 7.843 9.964 -8.435 1.00 98.50 172 LYS A N 1
ATOM 1353 C CA . LYS A 1 172 ? 6.617 9.331 -8.939 1.00 98.50 172 LYS A CA 1
ATOM 1354 C C . LYS A 1 172 ? 5.536 9.207 -7.874 1.00 98.50 172 LYS A C 1
ATOM 1356 O O . LYS A 1 172 ? 4.375 9.468 -8.173 1.00 98.50 172 LYS A O 1
ATOM 1361 N N . MET A 1 173 ? 5.887 8.849 -6.640 1.00 98.56 173 MET A N 1
ATOM 1362 C CA . MET A 1 173 ? 4.914 8.806 -5.546 1.00 98.56 173 MET A CA 1
ATOM 1363 C C . MET A 1 173 ? 4.306 10.192 -5.300 1.00 98.56 173 MET A C 1
ATOM 1365 O O . MET A 1 173 ? 3.082 10.304 -5.208 1.00 98.56 173 MET A O 1
ATOM 1369 N N . GLU A 1 174 ? 5.117 11.252 -5.311 1.00 98.19 174 GLU A N 1
ATOM 1370 C CA . GLU A 1 174 ? 4.622 12.628 -5.208 1.00 98.19 174 GLU A CA 1
ATOM 1371 C C . GLU A 1 174 ? 3.686 12.996 -6.374 1.00 98.19 174 GLU A C 1
ATOM 1373 O O . GLU A 1 174 ? 2.583 13.497 -6.136 1.00 98.19 174 GLU A O 1
ATOM 1378 N N . GLU A 1 175 ? 4.060 12.677 -7.620 1.00 98.19 175 GLU A N 1
ATOM 1379 C CA . GLU A 1 175 ? 3.206 12.864 -8.807 1.00 98.19 175 GLU A CA 1
ATOM 1380 C C . GLU A 1 175 ? 1.869 12.112 -8.693 1.00 98.19 175 GLU A C 1
ATOM 1382 O O . GLU A 1 175 ? 0.830 12.589 -9.155 1.00 98.19 175 GLU A O 1
ATOM 1387 N N . TYR A 1 176 ? 1.871 10.939 -8.057 1.00 97.94 176 TYR A N 1
ATOM 1388 C CA . TYR A 1 176 ? 0.674 10.136 -7.813 1.00 97.94 176 TYR A CA 1
ATOM 1389 C C . TYR A 1 176 ? -0.183 10.653 -6.649 1.00 97.94 176 TYR A C 1
ATOM 1391 O O . TYR A 1 176 ? -1.296 10.150 -6.454 1.00 97.94 176 TYR A O 1
ATOM 1399 N N . GLY A 1 177 ? 0.288 11.673 -5.927 1.00 98.06 177 GLY A N 1
ATOM 1400 C CA . GLY A 1 177 ? -0.390 12.300 -4.793 1.00 98.06 177 GLY A CA 1
ATOM 1401 C C . GLY A 1 177 ? 0.014 11.748 -3.423 1.00 98.06 177 GLY A C 1
ATOM 1402 O O . GLY A 1 177 ? -0.550 12.184 -2.422 1.00 98.06 177 GLY A O 1
ATOM 1403 N N . LEU A 1 178 ? 0.986 10.833 -3.361 1.00 98.50 178 LEU A N 1
ATOM 1404 C CA . LEU A 1 178 ? 1.506 10.216 -2.137 1.00 98.50 178 LEU A CA 1
ATOM 1405 C C . LEU A 1 178 ? 2.633 11.083 -1.564 1.00 98.50 178 LEU A C 1
ATOM 1407 O O . LEU A 1 178 ? 3.822 10.783 -1.679 1.00 98.50 178 LEU A O 1
ATOM 1411 N N . LYS A 1 179 ? 2.240 12.222 -0.995 1.00 97.19 179 LYS A N 1
ATOM 1412 C CA . LYS A 1 179 ? 3.145 13.327 -0.632 1.00 97.19 179 LYS A CA 1
ATOM 1413 C C . LYS A 1 179 ? 4.088 13.023 0.531 1.00 97.19 179 LYS A C 1
ATOM 1415 O O . LYS A 1 179 ? 5.025 13.782 0.758 1.00 97.19 179 LYS A O 1
ATOM 1420 N N . ASN A 1 180 ? 3.827 11.967 1.293 1.00 98.31 180 ASN A N 1
ATOM 1421 C CA . ASN A 1 180 ? 4.597 11.591 2.475 1.00 98.31 180 ASN A CA 1
ATOM 1422 C C . ASN A 1 180 ? 5.333 10.256 2.284 1.00 98.31 180 ASN A C 1
ATOM 1424 O O . ASN A 1 180 ? 5.842 9.686 3.252 1.00 98.31 180 ASN A O 1
ATOM 1428 N N . THR A 1 181 ? 5.391 9.752 1.050 1.00 98.69 181 THR A N 1
ATOM 1429 C CA . THR A 1 181 ? 6.069 8.507 0.710 1.00 98.69 181 THR A CA 1
ATOM 1430 C C . THR A 1 181 ? 7.409 8.804 0.067 1.00 98.69 181 THR A C 1
ATOM 1432 O O . THR A 1 181 ? 7.487 9.424 -0.989 1.00 98.69 181 THR A O 1
ATOM 1435 N N . SER A 1 182 ? 8.475 8.316 0.696 1.00 98.31 182 SER A N 1
ATOM 1436 C CA . SER A 1 182 ? 9.834 8.432 0.181 1.00 98.31 182 SER A CA 1
ATOM 1437 C C . SER A 1 182 ? 10.491 7.066 0.133 1.00 98.31 182 SER A C 1
ATOM 1439 O O . SER A 1 182 ? 10.651 6.401 1.158 1.00 98.31 182 SER A O 1
ATOM 1441 N N . LEU A 1 183 ? 10.926 6.659 -1.058 1.00 97.88 183 LEU A N 1
ATOM 1442 C CA . LEU A 1 183 ? 11.750 5.463 -1.222 1.00 97.88 183 LEU A CA 1
ATOM 1443 C C . LEU A 1 183 ? 13.210 5.771 -0.870 1.00 97.88 183 LEU A C 1
ATOM 1445 O O . LEU A 1 183 ? 13.935 4.876 -0.444 1.00 97.88 183 LEU A O 1
ATOM 1449 N N . ASN A 1 184 ? 13.602 7.047 -0.916 1.00 91.50 184 ASN A N 1
ATOM 1450 C CA . ASN A 1 184 ? 14.825 7.538 -0.294 1.00 91.50 184 ASN A CA 1
ATOM 1451 C C . ASN A 1 184 ? 14.601 7.712 1.222 1.00 91.50 184 ASN A C 1
ATOM 1453 O O . ASN A 1 184 ? 14.188 8.770 1.698 1.00 91.50 184 ASN A O 1
ATOM 1457 N N . GLY A 1 185 ? 14.791 6.633 1.977 1.00 91.25 185 GLY A N 1
ATOM 1458 C CA . GLY A 1 185 ? 14.516 6.569 3.420 1.00 91.25 185 GLY A CA 1
ATOM 1459 C C . GLY A 1 185 ? 13.441 5.554 3.810 1.00 91.25 185 GLY A C 1
ATOM 1460 O O . GLY A 1 185 ? 13.313 5.260 4.996 1.00 91.25 185 GLY A O 1
ATOM 1461 N N . ILE A 1 186 ? 12.736 4.978 2.825 1.00 97.19 186 ILE A N 1
ATOM 1462 C CA . ILE A 1 186 ? 11.736 3.910 2.992 1.00 97.19 186 ILE A CA 1
ATOM 1463 C C . ILE A 1 186 ? 10.695 4.323 4.045 1.00 97.19 186 ILE A C 1
ATOM 1465 O O . ILE A 1 186 ? 10.563 3.719 5.108 1.00 97.19 186 ILE A O 1
ATOM 1469 N N . GLN A 1 187 ? 9.986 5.412 3.767 1.00 98.31 187 GLN A N 1
ATOM 1470 C CA . GLN A 1 187 ? 8.990 6.012 4.651 1.00 98.31 187 GLN A CA 1
ATOM 1471 C C . GLN A 1 187 ? 7.657 6.182 3.934 1.00 98.31 187 GLN A C 1
ATOM 1473 O O . GLN A 1 187 ? 7.629 6.370 2.720 1.00 98.31 187 GLN A O 1
ATOM 1478 N N . THR A 1 188 ? 6.563 6.103 4.686 1.00 98.81 188 THR A N 1
ATOM 1479 C CA . THR A 1 188 ? 5.203 6.346 4.187 1.00 98.81 188 THR A CA 1
ATOM 1480 C C . THR A 1 188 ? 4.247 6.645 5.351 1.00 98.81 188 THR A C 1
ATOM 1482 O O . THR A 1 188 ? 4.663 6.710 6.513 1.00 98.81 188 THR A O 1
ATOM 1485 N N . THR A 1 189 ? 2.967 6.833 5.038 1.00 98.75 189 THR A N 1
ATOM 1486 C CA . THR A 1 189 ? 1.863 7.067 5.976 1.00 98.75 189 THR A CA 1
ATOM 1487 C C . THR A 1 189 ? 0.713 6.102 5.686 1.00 98.75 189 THR A C 1
ATOM 1489 O O . THR A 1 189 ? 0.687 5.445 4.639 1.00 98.75 189 THR A O 1
ATOM 1492 N N . ALA A 1 190 ? -0.265 6.017 6.593 1.00 98.81 190 ALA A N 1
ATOM 1493 C CA . ALA A 1 190 ? -1.470 5.240 6.321 1.00 98.81 190 ALA A CA 1
ATOM 1494 C C . ALA A 1 190 ? -2.279 5.843 5.163 1.00 98.81 190 ALA A C 1
ATOM 1496 O O . ALA A 1 190 ? -2.784 5.094 4.332 1.00 98.81 190 ALA A O 1
ATOM 1497 N N . LEU A 1 191 ? -2.344 7.178 5.058 1.00 98.88 191 LEU A N 1
ATOM 1498 C CA . LEU A 1 191 ? -3.013 7.857 3.944 1.00 98.88 191 LEU A CA 1
ATOM 1499 C C . LEU A 1 191 ? -2.405 7.480 2.591 1.00 98.88 191 LEU A C 1
ATOM 1501 O O . LEU A 1 191 ? -3.125 7.064 1.690 1.00 98.88 191 LEU A O 1
ATOM 1505 N N . ASP A 1 192 ? -1.086 7.582 2.444 1.00 98.88 192 ASP A N 1
ATOM 1506 C CA . ASP A 1 192 ? -0.428 7.283 1.171 1.00 98.88 192 ASP A CA 1
ATOM 1507 C C . ASP A 1 192 ? -0.520 5.791 0.813 1.00 98.88 192 ASP A C 1
ATOM 1509 O O . ASP A 1 192 ? -0.675 5.429 -0.357 1.00 98.88 192 ASP A O 1
ATOM 1513 N N . SER A 1 193 ? -0.485 4.921 1.828 1.00 98.88 193 SER A N 1
ATOM 1514 C CA . SER A 1 193 ? -0.712 3.482 1.658 1.00 98.88 193 SER A CA 1
ATOM 1515 C C . SER A 1 193 ? -2.145 3.196 1.188 1.00 98.88 193 SER A C 1
ATOM 1517 O O . SER A 1 193 ? -2.344 2.400 0.274 1.00 98.88 193 SER A O 1
ATOM 1519 N N . ALA A 1 194 ? -3.150 3.897 1.717 1.00 98.88 194 ALA A N 1
ATOM 1520 C CA . ALA A 1 194 ? -4.520 3.775 1.228 1.00 98.88 194 ALA A CA 1
ATOM 1521 C C . ALA A 1 194 ? -4.663 4.294 -0.215 1.00 98.88 194 ALA A C 1
ATOM 1523 O O . ALA A 1 194 ? -5.311 3.655 -1.042 1.00 98.88 194 ALA A O 1
ATOM 1524 N N . LEU A 1 195 ? -3.990 5.397 -0.558 1.00 98.81 195 LEU A N 1
ATOM 1525 C CA . LEU A 1 195 ? -4.010 5.968 -1.909 1.00 98.81 195 LEU A CA 1
ATOM 1526 C C . LEU A 1 195 ? -3.380 5.042 -2.960 1.00 98.81 195 LEU A C 1
ATOM 1528 O O . LEU A 1 195 ? -3.901 4.954 -4.075 1.00 98.81 195 LEU A O 1
ATOM 1532 N N . ILE A 1 196 ? -2.283 4.334 -2.650 1.00 98.88 196 ILE A N 1
ATOM 1533 C CA . ILE A 1 196 ? -1.738 3.356 -3.609 1.00 98.88 196 ILE A CA 1
ATOM 1534 C C . ILE A 1 196 ? -2.691 2.178 -3.796 1.00 98.88 196 ILE A C 1
ATOM 1536 O O . ILE A 1 196 ? -2.925 1.759 -4.927 1.00 98.88 196 ILE A O 1
ATOM 1540 N N . LEU A 1 197 ? -3.289 1.684 -2.709 1.00 98.94 197 LEU A N 1
ATOM 1541 C CA . LEU A 1 197 ? -4.257 0.591 -2.752 1.00 98.94 197 LEU A CA 1
ATOM 1542 C C . LEU A 1 197 ? -5.498 0.968 -3.556 1.00 98.94 197 LEU A C 1
ATOM 1544 O O . LEU A 1 197 ? -5.982 0.158 -4.340 1.00 98.94 197 LEU A O 1
ATOM 1548 N N . GLN A 1 198 ? -5.949 2.214 -3.444 1.00 98.56 198 G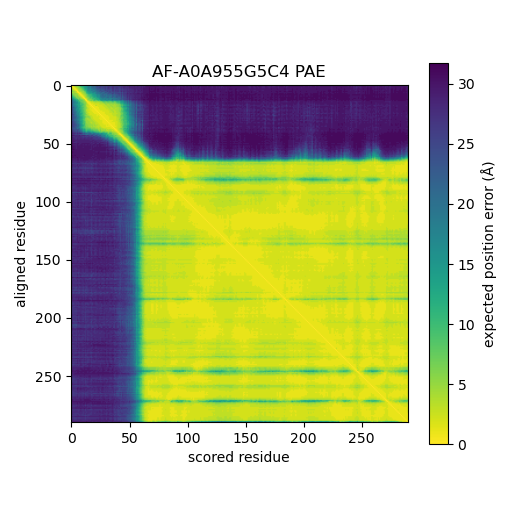LN A N 1
ATOM 1549 C CA . GLN A 1 198 ? -7.029 2.742 -4.262 1.00 98.56 198 GLN A CA 1
ATOM 1550 C C . GLN A 1 198 ? -6.684 2.693 -5.752 1.00 98.56 198 GLN A C 1
ATOM 1552 O O . GLN A 1 198 ? -7.487 2.233 -6.561 1.00 98.56 198 GLN A O 1
ATOM 1557 N N . LYS A 1 199 ? -5.481 3.136 -6.133 1.00 98.69 199 LYS A N 1
ATOM 1558 C CA . LYS A 1 199 ? -5.035 3.102 -7.535 1.00 98.69 199 LYS A CA 1
ATOM 1559 C C . LYS A 1 199 ? -4.927 1.673 -8.055 1.00 98.69 199 LYS A C 1
ATOM 1561 O O . LYS A 1 199 ? -5.367 1.412 -9.173 1.00 98.69 199 LYS A O 1
ATOM 1566 N N . ILE A 1 200 ? -4.390 0.758 -7.247 1.00 98.69 200 ILE A N 1
ATOM 1567 C CA . ILE A 1 200 ? -4.303 -0.672 -7.573 1.00 98.69 200 ILE A CA 1
ATOM 1568 C C . ILE A 1 200 ? -5.710 -1.237 -7.779 1.00 98.69 200 ILE A C 1
ATOM 1570 O O . ILE A 1 200 ? -6.000 -1.797 -8.836 1.00 98.69 200 ILE A O 1
ATOM 1574 N N . TYR A 1 201 ? -6.614 -1.026 -6.821 1.00 98.31 201 TYR A N 1
ATOM 1575 C CA . TYR A 1 201 ? -7.978 -1.537 -6.900 1.00 98.31 201 TYR A CA 1
ATOM 1576 C C . TYR A 1 201 ? -8.764 -0.934 -8.065 1.00 98.31 201 TYR A C 1
ATOM 1578 O O . TYR A 1 201 ? -9.461 -1.660 -8.766 1.00 98.31 201 TYR A O 1
ATOM 1586 N N . GLY A 1 202 ? -8.620 0.362 -8.333 1.00 97.75 202 GLY A N 1
ATOM 1587 C CA . GLY A 1 202 ? -9.264 1.035 -9.461 1.00 97.75 202 GLY A CA 1
ATOM 1588 C C . GLY A 1 202 ? -8.611 0.760 -10.820 1.00 97.75 202 GLY A C 1
ATOM 1589 O O . GLY A 1 202 ? -9.162 1.154 -11.843 1.00 97.75 202 GLY A O 1
ATOM 1590 N N . GLY A 1 203 ? -7.441 0.111 -10.861 1.00 98.00 203 GLY A N 1
ATOM 1591 C CA . GLY A 1 203 ? -6.680 -0.090 -12.099 1.00 98.00 203 GLY A CA 1
ATOM 1592 C C . GLY A 1 203 ? -6.147 1.204 -12.710 1.00 98.00 203 GLY A C 1
ATOM 1593 O O . GLY A 1 203 ? -5.963 1.290 -13.922 1.00 98.00 203 GLY A O 1
ATOM 1594 N N . VAL A 1 204 ? -5.924 2.238 -11.897 1.00 97.94 204 VAL A N 1
ATOM 1595 C CA . VAL A 1 204 ? -5.534 3.562 -12.386 1.00 97.94 204 VAL A CA 1
ATOM 1596 C C . VAL A 1 204 ? -4.146 3.487 -13.014 1.00 97.94 204 VAL A C 1
ATOM 1598 O O . VAL A 1 204 ? -3.129 3.419 -12.335 1.00 97.94 204 VAL A O 1
ATOM 1601 N N . GLY A 1 205 ? -4.111 3.514 -14.344 1.00 96.94 205 GLY A N 1
ATOM 1602 C CA . GLY A 1 205 ? -2.893 3.381 -15.137 1.00 96.94 205 GLY A CA 1
ATOM 1603 C C . GLY A 1 205 ? -2.186 2.035 -14.986 1.00 96.94 205 GLY A C 1
ATOM 1604 O O . GLY A 1 205 ? -0.973 1.986 -15.153 1.00 96.94 205 GLY A O 1
ATOM 1605 N N . LEU A 1 206 ? -2.949 0.982 -14.697 1.00 98.69 206 LEU A N 1
ATOM 1606 C CA . LEU A 1 206 ? -2.552 -0.407 -14.886 1.00 98.69 206 LEU A CA 1
ATOM 1607 C C . LEU A 1 206 ? -3.428 -1.019 -15.984 1.00 98.69 206 LEU A C 1
ATOM 1609 O O . LEU A 1 206 ? -4.607 -0.682 -16.110 1.00 98.69 206 LEU A O 1
ATOM 1613 N N . THR A 1 207 ? -2.889 -1.953 -16.760 1.00 98.69 207 THR A N 1
ATOM 1614 C CA . THR A 1 207 ? -3.718 -2.828 -17.595 1.00 98.69 207 THR A CA 1
ATOM 1615 C C . THR A 1 207 ? -4.546 -3.758 -16.706 1.00 98.69 207 THR A C 1
ATOM 1617 O O . THR A 1 207 ? -4.203 -4.017 -15.550 1.00 98.69 207 THR A O 1
ATOM 1620 N N . ALA A 1 208 ? -5.636 -4.313 -17.246 1.00 98.56 208 ALA A N 1
ATOM 1621 C CA . ALA A 1 208 ? -6.448 -5.288 -16.516 1.00 98.56 208 ALA A CA 1
ATOM 1622 C C . ALA A 1 208 ? -5.616 -6.498 -16.049 1.00 98.56 208 ALA A C 1
ATOM 1624 O O . ALA A 1 208 ? -5.776 -6.940 -14.915 1.00 98.56 208 ALA A O 1
ATOM 1625 N N . ALA A 1 209 ? -4.686 -6.971 -16.888 1.00 98.56 209 ALA A N 1
ATOM 1626 C CA . ALA A 1 209 ? -3.805 -8.092 -16.572 1.00 98.56 209 ALA A CA 1
ATOM 1627 C C . ALA A 1 209 ? -2.829 -7.764 -15.430 1.00 98.56 209 ALA A C 1
ATOM 1629 O O . ALA A 1 209 ? -2.702 -8.546 -14.490 1.00 98.56 209 ALA A O 1
ATOM 1630 N N . SER A 1 210 ? -2.179 -6.597 -15.472 1.00 98.81 210 SER A N 1
ATOM 1631 C CA . SER A 1 210 ? -1.271 -6.159 -14.404 1.00 98.81 210 SER A CA 1
ATOM 1632 C C . SER A 1 210 ? -2.008 -5.927 -13.087 1.00 98.81 210 SER A C 1
ATOM 1634 O O . SER A 1 210 ? -1.545 -6.357 -12.032 1.00 98.81 210 SER A O 1
ATOM 1636 N N . ARG A 1 211 ? -3.202 -5.321 -13.138 1.00 98.81 211 ARG A N 1
ATOM 1637 C CA . ARG A 1 211 ? -4.077 -5.179 -11.967 1.00 98.81 211 ARG A CA 1
ATOM 1638 C C . ARG A 1 211 ? -4.444 -6.538 -11.369 1.00 98.81 211 ARG A C 1
ATOM 1640 O O . ARG A 1 211 ? -4.353 -6.705 -10.158 1.00 98.81 211 ARG A O 1
ATOM 1647 N N . GLU A 1 212 ? -4.869 -7.492 -12.194 1.00 98.81 212 GLU A N 1
ATOM 1648 C CA . GLU A 1 212 ? -5.263 -8.830 -11.743 1.00 98.81 212 GLU A CA 1
ATOM 1649 C C . GLU A 1 212 ? -4.089 -9.582 -11.107 1.00 98.81 212 GLU A C 1
ATOM 1651 O O . GLU A 1 212 ? -4.230 -10.093 -9.998 1.00 98.81 212 GLU A O 1
ATOM 1656 N N . ALA A 1 213 ? -2.915 -9.577 -11.747 1.00 98.81 213 ALA A N 1
ATOM 1657 C CA . ALA A 1 213 ? -1.708 -10.199 -11.205 1.00 98.81 213 ALA A CA 1
ATOM 1658 C C . ALA A 1 213 ? -1.302 -9.585 -9.856 1.00 98.81 213 ALA A C 1
ATOM 1660 O O . ALA A 1 213 ? -0.942 -10.295 -8.911 1.00 98.81 213 ALA A O 1
ATOM 1661 N N . TYR A 1 214 ? -1.404 -8.260 -9.739 1.00 98.81 214 TYR A N 1
ATOM 1662 C CA . TYR A 1 214 ? -1.079 -7.562 -8.506 1.00 98.81 214 TYR A CA 1
ATOM 1663 C C . TYR A 1 214 ? -2.074 -7.911 -7.385 1.00 98.81 214 TYR A C 1
ATOM 1665 O O . TYR A 1 214 ? -1.667 -8.311 -6.290 1.00 98.81 214 TYR A O 1
ATOM 1673 N N . LEU A 1 215 ? -3.378 -7.855 -7.659 1.00 98.88 215 LEU A N 1
ATOM 1674 C CA . LEU A 1 215 ? -4.397 -8.245 -6.685 1.00 98.88 215 LEU A CA 1
ATOM 1675 C C . LEU A 1 215 ? -4.259 -9.720 -6.276 1.00 98.88 215 LEU A C 1
ATOM 1677 O O . LEU A 1 215 ? -4.341 -10.022 -5.087 1.00 98.88 215 LEU A O 1
ATOM 1681 N N . ASP A 1 216 ? -3.973 -10.640 -7.200 1.00 98.88 216 ASP A N 1
ATOM 1682 C CA . ASP A 1 216 ? -3.734 -12.041 -6.832 1.00 98.88 216 ASP A CA 1
ATOM 1683 C C . ASP A 1 216 ? -2.531 -12.193 -5.888 1.00 98.88 216 ASP A C 1
ATOM 1685 O O . ASP A 1 216 ? -2.632 -12.872 -4.8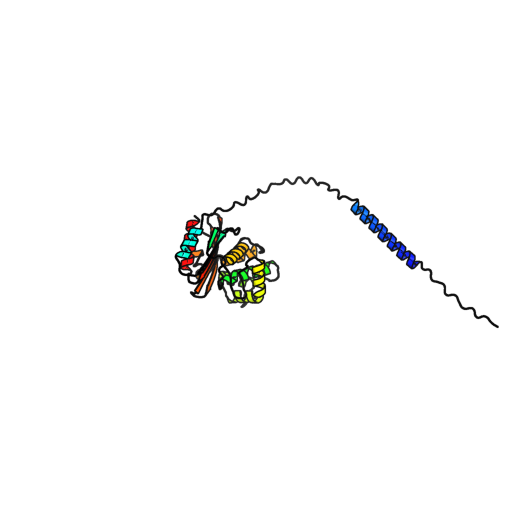65 1.00 98.88 216 ASP A O 1
ATOM 1689 N N . SER A 1 217 ? -1.429 -11.487 -6.154 1.00 98.88 217 SER A N 1
ATOM 1690 C CA . SER A 1 217 ? -0.249 -11.483 -5.273 1.00 98.88 217 SER A CA 1
ATOM 1691 C C . SER A 1 217 ? -0.586 -10.980 -3.858 1.00 98.88 217 SER A C 1
ATOM 1693 O O . SER A 1 217 ? -0.064 -11.472 -2.857 1.00 98.88 217 SER A O 1
ATOM 1695 N N . MET A 1 218 ? -1.485 -9.999 -3.747 1.00 98.88 218 MET A N 1
ATOM 1696 C CA . MET A 1 218 ? -1.961 -9.461 -2.466 1.00 98.88 218 MET A CA 1
ATOM 1697 C C . MET A 1 218 ? -2.948 -10.391 -1.737 1.00 98.88 218 MET A C 1
ATOM 1699 O O . MET A 1 218 ? -3.041 -10.385 -0.507 1.00 98.88 218 MET A O 1
ATOM 1703 N N . LYS A 1 219 ? -3.726 -11.177 -2.484 1.00 98.75 219 LYS A N 1
ATOM 1704 C CA . LYS A 1 219 ? -4.760 -12.071 -1.944 1.00 98.75 219 LYS A CA 1
ATOM 1705 C C . LYS A 1 219 ? -4.206 -13.428 -1.527 1.00 98.75 219 LYS A C 1
ATOM 1707 O O . LYS A 1 219 ? -4.620 -13.992 -0.516 1.00 98.75 219 LYS A O 1
ATOM 1712 N N . THR A 1 220 ? -3.293 -13.967 -2.317 1.00 98.38 220 THR A N 1
ATOM 1713 C CA . THR A 1 220 ? -2.901 -15.372 -2.260 1.00 98.38 220 THR A CA 1
ATOM 1714 C C . THR A 1 220 ? -1.491 -15.472 -1.685 1.00 98.38 220 THR A C 1
ATOM 1716 O O . THR A 1 220 ? -0.527 -15.649 -2.420 1.00 98.38 220 THR A O 1
ATOM 1719 N N . GLN A 1 221 ? -1.380 -15.331 -0.363 1.00 98.50 221 GLN A N 1
ATOM 1720 C CA . GLN A 1 221 ? -0.114 -15.274 0.382 1.00 98.50 221 GLN A CA 1
ATOM 1721 C C . GLN A 1 221 ? -0.002 -16.396 1.412 1.00 98.50 221 GLN A C 1
ATOM 1723 O O . GLN A 1 221 ? -1.018 -16.898 1.907 1.00 98.50 221 GLN A O 1
ATOM 1728 N N . ASP A 1 222 ? 1.229 -16.711 1.809 1.00 97.62 222 ASP A N 1
ATOM 1729 C CA . ASP A 1 222 ? 1.491 -17.608 2.930 1.00 97.62 222 ASP A CA 1
ATOM 1730 C C . ASP A 1 222 ? 0.907 -17.091 4.250 1.00 97.62 222 ASP A C 1
ATOM 1732 O O . ASP A 1 222 ? 0.766 -15.889 4.500 1.00 97.62 222 ASP A O 1
ATOM 1736 N N . SER A 1 223 ? 0.584 -18.039 5.137 1.00 96.75 223 SER A N 1
ATOM 1737 C CA . SER A 1 223 ? -0.126 -17.764 6.393 1.00 96.75 223 SER A CA 1
ATOM 1738 C C . SER A 1 223 ? 0.543 -16.697 7.263 1.00 96.75 223 SER A C 1
ATOM 1740 O O . SER A 1 223 ? -0.157 -15.970 7.963 1.00 96.75 223 SER A O 1
ATOM 1742 N N . GLU A 1 224 ? 1.870 -16.549 7.207 1.00 96.25 224 GLU A N 1
ATOM 1743 C CA . GLU A 1 224 ? 2.601 -15.570 8.010 1.00 96.25 224 GLU A CA 1
ATOM 1744 C C . GLU A 1 224 ? 2.277 -14.109 7.661 1.00 96.25 224 GLU A C 1
ATOM 1746 O O . GLU A 1 224 ? 2.272 -13.269 8.571 1.00 96.25 224 GLU A O 1
ATOM 1751 N N . PHE A 1 225 ? 1.948 -13.823 6.394 1.00 98.00 225 PHE A N 1
ATOM 1752 C CA . PHE A 1 225 ? 1.598 -12.491 5.887 1.00 98.00 225 PHE A CA 1
ATOM 1753 C C . PHE A 1 225 ? 0.102 -12.175 6.036 1.00 98.00 225 PHE A C 1
ATOM 1755 O O . PHE A 1 225 ? -0.314 -11.029 5.877 1.00 98.00 225 PHE A O 1
ATOM 1762 N N . ARG A 1 226 ? -0.707 -13.174 6.416 1.00 98.38 226 ARG A N 1
ATOM 1763 C CA . ARG A 1 226 ? -2.169 -13.060 6.565 1.00 98.38 226 ARG A CA 1
ATOM 1764 C C . ARG A 1 226 ? -2.656 -12.965 8.014 1.00 98.38 226 ARG A C 1
ATOM 1766 O O . ARG A 1 226 ? -3.856 -12.994 8.271 1.00 98.38 226 ARG A O 1
ATOM 1773 N N . ARG A 1 227 ? -1.739 -12.845 8.982 1.00 97.31 227 ARG A N 1
ATOM 1774 C CA . ARG A 1 227 ? -2.051 -12.867 10.428 1.00 97.31 227 ARG A CA 1
ATOM 1775 C C . ARG A 1 227 ? -2.664 -11.577 10.984 1.00 97.31 227 ARG A C 1
ATOM 1777 O O . ARG A 1 227 ? -3.098 -11.595 12.131 1.00 97.31 227 ARG A O 1
ATOM 1784 N N . GLY A 1 228 ? -2.612 -10.476 10.234 1.00 97.44 228 GLY A N 1
ATOM 1785 C CA . GLY A 1 228 ? -3.167 -9.175 10.618 1.00 97.44 228 GLY A CA 1
ATOM 1786 C C . GLY A 1 228 ? -4.619 -9.023 10.166 1.00 97.44 228 GLY A C 1
ATOM 1787 O O . GLY A 1 228 ? -5.466 -9.839 10.530 1.00 97.44 228 GLY A O 1
ATOM 1788 N N . LEU A 1 229 ? -4.894 -8.009 9.343 1.00 98.56 229 LEU A N 1
ATOM 1789 C CA . LEU A 1 229 ? -6.230 -7.690 8.827 1.00 98.56 229 LEU A CA 1
ATOM 1790 C C . LEU A 1 229 ? -6.937 -8.911 8.206 1.00 98.56 229 LEU A C 1
ATOM 1792 O O . LEU A 1 229 ? -8.095 -9.135 8.561 1.00 98.56 229 LEU A O 1
ATOM 1796 N N . PRO A 1 230 ? -6.287 -9.770 7.388 1.00 98.62 230 PRO A N 1
ATOM 1797 C CA . PRO A 1 230 ? -6.969 -10.932 6.812 1.00 98.62 230 PRO A CA 1
ATOM 1798 C C . PRO A 1 230 ? -7.467 -11.965 7.825 1.00 98.62 230 PRO A C 1
ATOM 1800 O O . PRO A 1 230 ? -8.358 -12.739 7.505 1.00 98.62 230 PRO A O 1
ATOM 1803 N N . SER A 1 231 ? -6.890 -12.016 9.029 1.00 98.25 231 SER A N 1
ATOM 1804 C CA . SER A 1 231 ? -7.376 -12.901 10.096 1.00 98.25 231 SER A CA 1
ATOM 1805 C C . SER A 1 231 ? -8.531 -12.286 10.893 1.00 98.25 231 SER A C 1
ATOM 1807 O O . SER A 1 231 ? -9.216 -13.012 11.609 1.00 98.25 231 SER A O 1
ATOM 1809 N N . GLY A 1 232 ? -8.718 -10.965 10.806 1.00 98.00 232 GLY A N 1
ATOM 1810 C CA . GLY A 1 232 ? -9.823 -10.244 11.437 1.00 98.00 232 GLY A CA 1
ATOM 1811 C C . GLY A 1 232 ? -11.091 -10.226 10.586 1.00 98.00 232 GLY A C 1
ATOM 1812 O O . GLY A 1 232 ? -12.176 -10.398 11.126 1.00 98.00 232 GLY A O 1
ATOM 1813 N N . PHE A 1 233 ? -10.936 -10.064 9.271 1.00 98.44 233 PHE A N 1
ATOM 1814 C CA . PHE A 1 233 ? -12.026 -10.116 8.296 1.00 98.44 233 PHE A CA 1
ATOM 1815 C C . PHE A 1 233 ? -12.218 -11.549 7.779 1.00 98.44 233 PHE A C 1
ATOM 1817 O O . PHE A 1 233 ? -11.545 -11.974 6.839 1.00 98.44 233 PHE A O 1
ATOM 1824 N N . VAL A 1 234 ? -13.102 -12.319 8.412 1.00 96.62 234 VAL A N 1
ATOM 1825 C CA . VAL A 1 234 ? -13.308 -13.748 8.122 1.00 96.62 234 VAL A CA 1
ATOM 1826 C C . VAL A 1 234 ? -14.426 -14.017 7.115 1.00 96.62 234 VAL A C 1
ATOM 1828 O O . VAL A 1 234 ? -14.482 -15.111 6.550 1.00 96.62 234 VAL A O 1
ATOM 1831 N N . GLU A 1 235 ? -15.313 -13.050 6.881 1.00 96.75 235 GLU A N 1
ATOM 1832 C CA . GLU A 1 235 ? -16.386 -13.142 5.883 1.00 96.75 235 GLU A CA 1
ATOM 1833 C C . GLU A 1 235 ? -16.060 -12.415 4.572 1.00 96.75 235 GLU A C 1
ATOM 1835 O O . GLU A 1 235 ? -16.771 -12.588 3.579 1.00 96.75 235 GLU A O 1
ATOM 1840 N N . SER A 1 236 ? -14.992 -11.619 4.569 1.00 98.00 236 SER A N 1
ATOM 1841 C CA . SER A 1 236 ? -14.624 -10.717 3.477 1.00 98.00 236 SER A CA 1
ATOM 1842 C C . SER A 1 236 ? -13.390 -11.211 2.713 1.00 98.00 236 SER A C 1
ATOM 1844 O O . SER A 1 236 ? -12.535 -11.918 3.252 1.00 98.00 236 SER A O 1
ATOM 1846 N N . ALA A 1 237 ? -13.252 -10.827 1.441 1.00 98.44 237 ALA A N 1
ATOM 1847 C CA . ALA A 1 237 ? -12.015 -11.072 0.703 1.00 98.44 237 ALA A CA 1
ATOM 1848 C C . ALA A 1 237 ? -11.007 -9.955 0.997 1.00 98.44 237 ALA A C 1
ATOM 1850 O O . ALA A 1 237 ? -11.320 -8.777 0.857 1.00 98.44 237 ALA A O 1
ATOM 1851 N N . VAL A 1 238 ? -9.783 -10.328 1.383 1.00 98.81 238 VAL A N 1
ATOM 1852 C CA . VAL A 1 238 ? -8.756 -9.368 1.812 1.00 98.81 238 VAL A CA 1
ATOM 1853 C C . VAL A 1 238 ? -7.507 -9.467 0.946 1.00 98.81 238 VAL A C 1
ATOM 1855 O O . VAL A 1 238 ? -6.883 -10.529 0.860 1.00 98.81 238 VAL A O 1
ATOM 1858 N N . TYR A 1 239 ? -7.120 -8.338 0.361 1.00 98.88 239 TYR A N 1
ATOM 1859 C CA . TYR A 1 239 ? -5.929 -8.159 -0.464 1.00 98.88 239 TYR A CA 1
ATOM 1860 C C . TYR A 1 239 ? -4.975 -7.271 0.324 1.00 98.88 239 TYR A C 1
ATOM 1862 O O . TYR A 1 239 ? -5.196 -6.063 0.386 1.00 98.88 239 TYR A O 1
ATOM 1870 N N . ASN A 1 240 ? -3.955 -7.838 0.968 1.00 98.88 240 ASN A N 1
ATOM 1871 C CA . ASN A 1 240 ? -3.120 -7.079 1.895 1.00 98.88 240 ASN A CA 1
ATOM 1872 C C . ASN A 1 240 ? -1.643 -7.069 1.513 1.00 98.88 240 ASN A C 1
ATOM 1874 O O . ASN A 1 240 ? -1.148 -7.919 0.774 1.00 98.88 240 ASN A O 1
ATOM 1878 N N . LYS A 1 241 ? -0.920 -6.097 2.064 1.00 98.81 241 LYS A N 1
ATOM 1879 C CA . LYS A 1 241 ? 0.527 -6.158 2.195 1.00 98.81 241 LYS A CA 1
ATOM 1880 C C . LYS A 1 241 ? 0.913 -5.704 3.591 1.00 98.81 241 LYS A C 1
ATOM 1882 O O . LYS A 1 241 ? 0.493 -4.660 4.079 1.00 98.81 241 LYS A O 1
ATOM 1887 N N . VAL A 1 242 ? 1.791 -6.493 4.186 1.00 98.31 242 VAL A N 1
ATOM 1888 C CA . VAL A 1 242 ? 2.394 -6.236 5.489 1.00 98.31 242 VAL A CA 1
ATOM 1889 C C . VAL A 1 242 ? 3.794 -5.644 5.367 1.00 98.31 242 VAL A C 1
ATOM 1891 O O . VAL A 1 242 ? 4.533 -5.913 4.410 1.00 98.31 242 VAL A O 1
ATOM 1894 N N . GLY A 1 243 ? 4.185 -4.895 6.391 1.00 97.19 243 GLY A N 1
ATOM 1895 C CA . GLY A 1 243 ? 5.554 -4.460 6.632 1.00 97.19 243 GLY A CA 1
ATOM 1896 C C . GLY A 1 243 ? 5.871 -4.583 8.113 1.00 97.19 243 GLY A C 1
ATOM 1897 O O . GLY A 1 243 ? 5.127 -4.075 8.938 1.00 97.19 243 GLY A O 1
ATOM 1898 N N . TRP A 1 244 ? 6.958 -5.255 8.475 1.00 93.69 244 TRP A N 1
ATOM 1899 C CA . TRP A 1 244 ? 7.396 -5.302 9.867 1.00 93.69 244 TRP A CA 1
ATOM 1900 C C . TRP A 1 244 ? 8.901 -5.137 9.976 1.00 93.69 244 TRP A C 1
ATOM 1902 O O . TRP A 1 244 ? 9.660 -5.514 9.080 1.00 93.69 244 TRP A O 1
ATOM 1912 N N . ASN A 1 245 ? 9.325 -4.597 11.107 1.00 92.25 245 ASN A N 1
ATOM 1913 C CA . ASN A 1 245 ? 10.719 -4.498 11.493 1.00 92.25 245 ASN A CA 1
ATOM 1914 C C . ASN A 1 245 ? 10.841 -5.028 12.921 1.00 92.25 245 ASN A C 1
ATOM 1916 O O . ASN A 1 245 ? 10.708 -4.292 13.904 1.00 92.25 245 ASN A O 1
ATOM 1920 N N . LEU A 1 246 ? 11.053 -6.345 13.002 1.00 86.38 246 LEU A N 1
ATOM 1921 C CA . LEU A 1 246 ? 11.047 -7.105 14.251 1.00 86.38 246 LEU A CA 1
ATOM 1922 C C . LEU A 1 246 ? 9.764 -6.818 15.053 1.00 86.38 246 LEU A C 1
ATOM 1924 O O . LEU A 1 246 ? 8.672 -6.840 14.495 1.00 86.38 246 LEU A O 1
ATOM 1928 N N . ASP A 1 247 ? 9.901 -6.526 16.345 1.00 80.50 247 ASP A N 1
ATOM 1929 C CA . ASP A 1 247 ? 8.790 -6.192 17.239 1.00 80.50 247 ASP A CA 1
ATOM 1930 C C . ASP A 1 247 ? 8.516 -4.682 17.330 1.00 80.50 247 ASP A C 1
ATOM 1932 O O . ASP A 1 247 ? 7.661 -4.255 18.105 1.00 80.50 247 ASP A O 1
ATOM 1936 N N . LYS A 1 248 ? 9.246 -3.858 16.564 1.00 88.50 248 LYS A N 1
ATOM 1937 C CA . LYS A 1 248 ? 9.149 -2.398 16.641 1.00 88.50 248 LYS A CA 1
ATOM 1938 C C . LYS A 1 248 ? 8.019 -1.877 15.769 1.00 88.50 248 LYS A C 1
ATOM 1940 O O . LYS A 1 248 ? 7.062 -1.330 16.304 1.00 88.50 248 LYS A O 1
ATOM 1945 N N . GLU A 1 249 ? 8.134 -2.027 14.454 1.00 92.88 249 GLU A N 1
ATOM 1946 C CA . GLU A 1 249 ? 7.101 -1.636 13.497 1.00 92.88 249 GLU A CA 1
ATOM 1947 C C . GLU A 1 249 ? 6.312 -2.860 13.032 1.00 92.88 249 GLU A C 1
ATOM 1949 O O . GLU A 1 249 ? 6.900 -3.875 12.659 1.00 92.88 249 GLU A O 1
ATOM 1954 N N . TRP A 1 250 ? 4.989 -2.732 13.010 1.00 95.25 250 TRP A N 1
ATOM 1955 C CA . TRP A 1 250 ? 4.066 -3.706 12.433 1.00 95.25 250 TRP A CA 1
ATOM 1956 C C . TRP A 1 250 ? 3.033 -2.944 11.615 1.00 95.25 250 TRP A C 1
ATOM 1958 O O . TRP A 1 250 ? 2.377 -2.035 12.112 1.00 95.25 250 TRP A O 1
ATOM 1968 N N . HIS A 1 251 ? 2.943 -3.239 10.330 1.00 98.12 251 HIS A N 1
ATOM 1969 C CA . HIS A 1 251 ? 2.090 -2.539 9.382 1.00 98.12 251 HIS A CA 1
ATOM 1970 C C . HIS A 1 251 ? 1.295 -3.559 8.591 1.00 98.12 251 HIS A C 1
ATOM 1972 O O . HIS A 1 251 ? 1.823 -4.614 8.226 1.00 98.12 251 HIS A O 1
ATOM 1978 N N . ASP A 1 252 ? 0.049 -3.222 8.300 1.00 98.62 252 ASP A N 1
ATOM 1979 C CA . ASP A 1 252 ? -0.810 -3.988 7.412 1.00 98.62 252 ASP A CA 1
ATOM 1980 C C . ASP A 1 252 ? -1.725 -3.010 6.681 1.00 98.62 252 ASP A C 1
ATOM 1982 O O . ASP A 1 252 ? -2.364 -2.156 7.299 1.00 98.62 252 ASP A O 1
ATOM 1986 N N . SER A 1 253 ? -1.727 -3.068 5.357 1.00 98.88 253 SER A N 1
ATOM 1987 C CA . SER A 1 253 ? -2.606 -2.253 4.523 1.00 98.88 253 SER A CA 1
ATOM 1988 C C . SER A 1 253 ? -3.322 -3.159 3.543 1.00 98.88 253 SER A C 1
ATOM 1990 O O . SER A 1 253 ? -2.684 -3.975 2.874 1.00 98.88 253 SER A O 1
ATOM 1992 N N . ALA A 1 254 ? -4.643 -3.042 3.489 1.00 98.94 254 ALA A N 1
ATOM 1993 C CA . ALA A 1 254 ? -5.489 -3.977 2.782 1.00 98.94 254 ALA A CA 1
ATOM 1994 C C . ALA A 1 254 ? -6.654 -3.311 2.059 1.00 98.94 254 ALA A C 1
ATOM 1996 O O . ALA A 1 254 ? -7.246 -2.351 2.547 1.00 98.94 254 ALA A O 1
ATOM 1997 N N . ILE A 1 255 ? -7.011 -3.893 0.921 1.00 98.94 255 ILE A N 1
ATOM 1998 C CA . ILE A 1 255 ? -8.326 -3.741 0.304 1.00 98.94 255 ILE A CA 1
ATOM 1999 C C . ILE A 1 255 ? -9.199 -4.871 0.851 1.00 98.94 255 ILE A C 1
ATOM 2001 O O . ILE A 1 255 ? -8.766 -6.028 0.882 1.00 98.94 255 ILE A O 1
ATOM 2005 N N . VAL A 1 256 ? -10.412 -4.542 1.277 1.00 98.81 256 VAL A N 1
ATOM 2006 C CA . VAL A 1 256 ? -11.386 -5.488 1.820 1.00 98.81 256 VAL A CA 1
ATOM 2007 C C . VAL A 1 256 ? -12.652 -5.408 0.978 1.00 98.81 256 VAL A C 1
ATOM 2009 O O . VAL A 1 256 ? -13.345 -4.393 0.983 1.00 98.81 256 VAL A O 1
ATOM 2012 N N . GLU A 1 257 ? -12.947 -6.485 0.257 1.00 98.56 257 GLU A N 1
ATOM 2013 C CA . GLU A 1 257 ? -14.222 -6.665 -0.439 1.00 98.56 257 GLU A CA 1
ATOM 2014 C C . GLU A 1 257 ? -15.189 -7.362 0.520 1.00 98.56 257 GLU A C 1
ATOM 2016 O O . GLU A 1 257 ? -15.025 -8.547 0.840 1.00 98.56 257 GLU A O 1
ATOM 2021 N N . LEU A 1 258 ? -16.167 -6.601 1.009 1.00 97.88 258 LEU A N 1
ATOM 2022 C CA . LEU A 1 258 ? -17.191 -7.077 1.925 1.00 97.88 258 LEU A CA 1
ATOM 2023 C C . LEU A 1 258 ? -18.134 -8.046 1.207 1.00 97.88 258 LEU A C 1
ATOM 2025 O O . LEU A 1 258 ? -18.320 -8.012 -0.011 1.00 97.88 258 LEU A O 1
ATOM 2029 N N . LYS A 1 259 ? -18.772 -8.920 1.984 1.00 95.00 259 LYS A N 1
ATOM 2030 C CA . LYS A 1 259 ? -19.680 -9.962 1.479 1.00 95.00 259 LYS A CA 1
ATOM 2031 C C . LYS A 1 259 ? -20.883 -9.413 0.703 1.00 95.00 259 LYS A C 1
ATOM 2033 O O . LYS A 1 259 ? -21.443 -10.121 -0.131 1.00 95.00 259 LYS A O 1
ATOM 2038 N N . ASP A 1 260 ? -21.284 -8.177 0.986 1.00 94.00 260 ASP A N 1
ATOM 2039 C CA . ASP A 1 260 ? -22.377 -7.474 0.310 1.00 94.00 260 ASP A CA 1
ATOM 2040 C C . ASP A 1 260 ? -21.929 -6.669 -0.924 1.00 94.00 260 ASP A C 1
ATOM 2042 O O . ASP A 1 260 ? -22.753 -6.015 -1.559 1.00 94.00 260 ASP A O 1
ATOM 2046 N N . GLY A 1 261 ? -20.647 -6.749 -1.291 1.00 94.81 261 GLY A N 1
ATOM 2047 C CA . GLY A 1 261 ? -20.076 -6.113 -2.476 1.00 94.81 261 GLY A CA 1
ATOM 2048 C C . GLY A 1 261 ? -19.495 -4.720 -2.240 1.00 94.81 261 GLY A C 1
ATOM 2049 O O . GLY A 1 261 ? -18.846 -4.200 -3.147 1.00 94.81 261 GLY A O 1
ATOM 2050 N N . ARG A 1 262 ? -19.676 -4.131 -1.050 1.00 97.12 262 ARG A N 1
ATOM 2051 C CA . ARG A 1 262 ? -18.990 -2.886 -0.681 1.00 97.12 262 ARG A CA 1
ATOM 2052 C C . ARG A 1 262 ? -17.486 -3.106 -0.557 1.00 97.12 262 ARG A C 1
ATOM 2054 O O . ARG A 1 262 ? -17.029 -4.206 -0.237 1.00 97.12 262 ARG A O 1
ATOM 2061 N N . VAL A 1 263 ? -16.709 -2.049 -0.763 1.00 98.31 263 VAL A N 1
ATOM 2062 C CA . VAL A 1 263 ? -15.245 -2.119 -0.706 1.00 98.31 263 VAL A CA 1
ATOM 2063 C C . VAL A 1 263 ? -14.692 -1.021 0.181 1.00 98.31 263 VAL A C 1
ATOM 2065 O O . VAL A 1 263 ? -14.934 0.163 -0.051 1.00 98.31 263 VAL A O 1
ATOM 2068 N N . ILE A 1 264 ? -13.875 -1.421 1.153 1.00 98.75 264 ILE A N 1
ATOM 2069 C CA . ILE A 1 264 ? -13.098 -0.495 1.975 1.00 98.75 264 ILE A CA 1
ATOM 2070 C C . ILE A 1 264 ? -11.603 -0.735 1.806 1.00 98.75 264 ILE A C 1
ATOM 2072 O O . ILE A 1 264 ? -11.149 -1.838 1.494 1.00 98.75 264 ILE A O 1
ATOM 2076 N N . ILE A 1 265 ? -10.821 0.303 2.061 1.00 98.88 265 ILE A N 1
ATOM 2077 C CA . ILE A 1 265 ? -9.369 0.246 2.153 1.00 98.88 265 ILE A CA 1
ATOM 2078 C C . ILE A 1 265 ? -8.999 0.581 3.588 1.00 98.88 265 ILE A C 1
ATOM 2080 O O . ILE A 1 265 ? -9.383 1.626 4.100 1.00 98.88 265 ILE A O 1
ATOM 2084 N N . VAL A 1 266 ? -8.239 -0.298 4.233 1.00 98.88 266 VAL A N 1
ATOM 2085 C CA . VAL A 1 266 ? -7.798 -0.149 5.621 1.00 98.88 266 VAL A CA 1
ATOM 2086 C C . VAL A 1 266 ? -6.281 -0.121 5.633 1.00 98.88 266 VAL A C 1
ATOM 2088 O O . VAL A 1 266 ? -5.648 -1.086 5.215 1.00 98.88 266 VAL A O 1
ATOM 2091 N N . SER A 1 267 ? -5.681 0.961 6.122 1.00 98.88 267 SER A N 1
ATOM 2092 C CA . SER A 1 267 ? -4.228 1.043 6.309 1.00 98.88 267 SER A CA 1
ATOM 2093 C C . SER A 1 267 ? -3.901 1.307 7.769 1.00 98.88 267 SER A C 1
ATOM 2095 O O . SER A 1 267 ? -4.360 2.293 8.344 1.00 98.88 267 SER A O 1
ATOM 2097 N N . VAL A 1 268 ? -3.106 0.417 8.363 1.00 98.62 268 VAL A N 1
ATOM 2098 C CA . VAL A 1 268 ? -2.652 0.489 9.753 1.00 98.62 268 VAL A CA 1
ATOM 2099 C C . VAL A 1 268 ? -1.133 0.462 9.774 1.00 98.62 268 VAL A C 1
ATOM 2101 O O . VAL A 1 268 ? -0.513 -0.554 9.458 1.00 98.62 268 VAL A O 1
ATOM 2104 N N . LEU A 1 269 ? -0.526 1.576 10.175 1.00 98.50 269 LEU A N 1
ATOM 2105 C CA . LEU A 1 269 ? 0.902 1.671 10.452 1.00 98.50 269 LEU A CA 1
ATOM 2106 C C . LEU A 1 269 ? 1.078 1.936 11.942 1.00 98.50 269 LEU A C 1
ATOM 2108 O O . LEU A 1 269 ? 0.456 2.839 12.500 1.00 98.50 269 LEU A O 1
ATOM 2112 N N . THR A 1 270 ? 1.913 1.146 12.606 1.00 96.44 270 THR A N 1
ATOM 2113 C CA . THR A 1 270 ? 2.108 1.271 14.044 1.00 96.44 270 THR A CA 1
ATOM 2114 C C . THR A 1 270 ? 3.516 0.930 14.502 1.00 96.44 270 THR A C 1
ATOM 2116 O O . THR A 1 270 ? 4.231 0.144 13.873 1.00 96.44 270 THR A O 1
ATOM 2119 N N . THR A 1 271 ? 3.898 1.536 15.627 1.00 94.25 271 THR A N 1
ATOM 2120 C CA . THR A 1 271 ? 4.951 1.036 16.505 1.00 94.25 271 THR A CA 1
ATOM 2121 C C . THR A 1 271 ? 4.335 0.376 17.736 1.00 94.25 271 THR A C 1
ATOM 2123 O O . THR A 1 271 ? 3.454 0.950 18.375 1.00 94.25 271 THR A O 1
ATOM 2126 N N . SER A 1 272 ? 4.855 -0.792 18.115 1.00 85.69 272 SER A N 1
ATOM 2127 C CA . SER A 1 272 ? 4.488 -1.552 19.325 1.00 85.69 272 SER A CA 1
ATOM 2128 C C . SER A 1 272 ? 3.146 -2.304 19.314 1.00 85.69 272 SER A C 1
ATOM 2130 O O . SER A 1 272 ? 2.860 -2.997 20.291 1.00 85.69 272 SER A O 1
ATOM 2132 N N . ALA A 1 273 ? 2.356 -2.271 18.233 1.00 87.25 273 ALA A N 1
ATOM 2133 C CA . ALA A 1 273 ? 1.169 -3.125 18.093 1.00 87.25 273 ALA A CA 1
ATOM 2134 C C . ALA A 1 273 ? 1.406 -4.273 17.100 1.00 87.25 273 ALA A C 1
ATOM 2136 O O . ALA A 1 273 ? 1.385 -4.089 15.890 1.00 87.25 273 ALA A O 1
ATOM 2137 N N . GLY A 1 274 ? 1.613 -5.487 17.618 1.00 91.62 274 GLY A N 1
ATOM 2138 C CA . GLY A 1 274 ? 1.824 -6.679 16.790 1.00 91.62 274 GLY A CA 1
ATOM 2139 C C . GLY A 1 274 ? 0.572 -7.148 16.036 1.00 91.62 274 GLY A C 1
ATOM 2140 O O . GLY A 1 274 ? -0.550 -6.732 16.329 1.00 91.62 274 GLY A O 1
ATOM 2141 N N . TYR A 1 275 ? 0.751 -8.108 15.122 1.00 93.81 275 TYR A N 1
ATOM 2142 C CA . TYR A 1 275 ? -0.311 -8.618 14.234 1.00 93.81 275 TYR A CA 1
ATOM 2143 C C . TYR A 1 275 ? -1.615 -9.030 14.940 1.00 93.81 275 TYR A C 1
ATOM 2145 O O . TYR A 1 275 ? -2.684 -8.874 14.367 1.00 93.81 275 TYR A O 1
ATOM 2153 N N . ARG A 1 276 ? -1.562 -9.528 16.186 1.00 95.12 276 ARG A N 1
ATOM 2154 C CA . ARG A 1 276 ? -2.769 -9.922 16.939 1.00 95.12 276 ARG A CA 1
ATOM 2155 C C . ARG A 1 276 ? -3.678 -8.733 17.246 1.00 95.12 276 ARG A C 1
ATOM 2157 O O . ARG A 1 276 ? -4.892 -8.886 17.198 1.00 95.12 276 ARG A O 1
ATOM 2164 N N . SER A 1 277 ? -3.086 -7.576 17.547 1.00 95.44 277 SER A N 1
ATOM 2165 C CA . SER A 1 277 ? -3.835 -6.336 17.763 1.00 95.44 277 SER A CA 1
ATOM 2166 C C . SER A 1 277 ? -4.527 -5.903 16.469 1.00 95.44 277 SER A C 1
ATOM 2168 O O . SER A 1 277 ? -5.724 -5.630 16.468 1.00 95.44 277 SER A O 1
ATOM 2170 N N . ILE A 1 278 ? -3.796 -5.948 15.349 1.00 97.12 278 ILE A N 1
ATOM 2171 C CA . ILE A 1 278 ? -4.316 -5.616 14.015 1.00 97.12 278 ILE A CA 1
ATOM 2172 C C . ILE A 1 278 ? -5.431 -6.588 13.587 1.00 97.12 278 ILE A C 1
ATOM 2174 O O . ILE A 1 278 ? -6.439 -6.163 13.031 1.00 97.12 278 ILE A O 1
ATOM 2178 N N . ALA A 1 279 ? -5.305 -7.884 13.882 1.00 98.06 279 ALA A N 1
ATOM 2179 C CA . ALA A 1 279 ? -6.368 -8.857 13.625 1.00 98.06 279 ALA A CA 1
ATOM 2180 C C . ALA A 1 279 ? -7.633 -8.562 14.448 1.00 98.06 279 ALA A C 1
ATOM 2182 O O . ALA A 1 279 ? -8.737 -8.601 13.912 1.00 98.06 279 ALA A O 1
ATOM 2183 N N . GLY A 1 280 ? -7.479 -8.212 15.731 1.00 98.06 280 GLY A N 1
ATOM 2184 C CA . GLY A 1 280 ? -8.598 -7.783 16.575 1.00 98.06 280 GLY A CA 1
ATOM 2185 C C . GLY A 1 280 ? -9.285 -6.518 16.049 1.00 98.06 280 GLY A C 1
ATOM 2186 O O . GLY A 1 280 ? -10.510 -6.432 16.078 1.00 98.06 280 GLY A O 1
ATOM 2187 N N . PHE A 1 281 ? -8.516 -5.573 15.500 1.00 98.25 281 PHE A N 1
ATOM 2188 C CA . PHE A 1 281 ? -9.065 -4.398 14.820 1.00 98.25 281 PHE A CA 1
ATOM 2189 C C . PHE A 1 281 ? -9.886 -4.772 13.586 1.00 98.25 281 PHE A C 1
ATOM 2191 O O . PHE A 1 281 ? -11.021 -4.323 13.457 1.00 98.25 281 PHE A O 1
ATOM 2198 N N . GLY A 1 282 ? -9.351 -5.641 12.719 1.00 98.50 282 GLY A N 1
ATOM 2199 C CA . GLY A 1 282 ? -10.084 -6.148 11.555 1.00 98.50 282 GLY A CA 1
ATOM 2200 C C . GLY A 1 282 ? -11.400 -6.827 11.947 1.00 98.50 282 GLY A C 1
ATOM 2201 O O . GLY A 1 282 ? -12.426 -6.577 11.325 1.00 98.50 282 GLY A O 1
ATOM 2202 N N . GLN A 1 283 ? -11.404 -7.600 13.037 1.00 98.56 283 GLN A N 1
ATOM 2203 C CA . GLN A 1 283 ? -12.619 -8.230 13.558 1.00 98.56 283 GLN A CA 1
ATOM 2204 C C . GLN A 1 283 ? -13.650 -7.203 14.050 1.00 98.56 283 GLN A C 1
ATOM 2206 O O . GLN A 1 283 ? -14.842 -7.353 13.785 1.00 98.56 283 GLN A O 1
ATOM 2211 N N . ALA A 1 284 ? -13.212 -6.165 14.768 1.00 98.44 284 ALA A N 1
ATOM 2212 C CA . ALA A 1 284 ? -14.101 -5.104 15.239 1.00 98.44 284 ALA A CA 1
ATOM 2213 C C . ALA A 1 284 ? -14.693 -4.295 14.072 1.00 98.44 284 ALA A C 1
ATOM 2215 O O . ALA A 1 284 ? -15.867 -3.929 14.111 1.00 98.44 284 ALA A O 1
ATOM 2216 N N . LEU A 1 285 ? -13.902 -4.061 13.020 1.00 98.56 285 LEU A N 1
ATOM 2217 C CA . LEU A 1 285 ? -14.371 -3.438 11.785 1.00 98.56 285 LEU A CA 1
ATOM 2218 C C . LEU A 1 285 ? -15.400 -4.303 11.060 1.00 98.56 285 LEU A C 1
ATOM 2220 O O . LEU A 1 285 ? -16.464 -3.795 10.723 1.00 98.56 285 LEU A O 1
ATOM 2224 N N . GLU A 1 286 ? -15.126 -5.594 10.852 1.00 98.00 286 GLU A N 1
ATOM 2225 C CA . GLU A 1 286 ? -16.070 -6.492 10.175 1.00 98.00 286 GLU A CA 1
ATOM 2226 C C . GLU A 1 286 ? -17.418 -6.544 10.906 1.00 98.00 286 GLU A C 1
ATOM 2228 O O . GLU A 1 286 ? -18.460 -6.444 10.270 1.00 98.00 286 GLU A O 1
ATOM 2233 N N . GLN A 1 287 ? -17.406 -6.590 12.243 1.00 97.62 287 GLN A N 1
ATOM 2234 C CA . GLN A 1 287 ? -18.627 -6.538 13.056 1.00 97.62 287 GLN A CA 1
ATOM 2235 C C . GLN A 1 287 ? -19.394 -5.221 12.914 1.00 97.62 287 GLN A C 1
ATOM 2237 O O . GLN A 1 287 ? -20.620 -5.236 12.913 1.00 97.62 287 GLN A O 1
ATOM 2242 N N . ALA A 1 288 ? -18.695 -4.087 12.830 1.00 97.75 288 ALA A N 1
ATOM 2243 C CA . ALA A 1 288 ? -19.335 -2.785 12.671 1.00 97.75 288 ALA A CA 1
ATOM 2244 C C . ALA A 1 288 ? -19.917 -2.579 11.266 1.00 97.75 288 ALA A C 1
ATOM 2246 O O . ALA A 1 288 ? -20.798 -1.743 11.103 1.00 97.75 288 ALA A O 1
ATOM 2247 N N . LEU A 1 289 ? -19.413 -3.308 10.266 1.00 96.44 289 LEU A N 1
ATOM 2248 C CA . LEU A 1 289 ? -19.812 -3.201 8.862 1.00 96.44 289 LEU A CA 1
ATOM 2249 C C . LEU A 1 289 ? -20.992 -4.107 8.482 1.00 96.44 289 LEU A C 1
ATOM 2251 O O . LEU A 1 289 ? -21.573 -3.876 7.421 1.00 96.44 289 LEU A O 1
ATOM 2255 N N . GLN A 1 290 ? -21.326 -5.106 9.304 1.00 86.75 290 GLN A N 1
ATOM 2256 C CA . GLN A 1 290 ? -22.497 -5.985 9.143 1.00 86.75 290 GLN A CA 1
ATOM 2257 C C . GLN A 1 290 ? -23.815 -5.254 9.428 1.00 86.75 290 GLN A C 1
ATOM 2259 O O . GLN A 1 290 ? -24.786 -5.521 8.684 1.00 86.75 290 GLN A O 1
#

Nearest PDB structures (foldseek):
  5eua-assembly2_B  TM=9.039E-01  e=1.851E-14  Pseudomonas aeruginosa
  6tww-assembly1_A  TM=8.953E-01  e=3.037E-14  synthetic construct
  4c75-assembly4_D  TM=8.849E-01  e=7.319E-14  synthetic construct
  5glc-assembly1_A  TM=8.590E-01  e=2.183E-14  Burkholderia thailandensis
  8don-assembly1_A  TM=8.710E-01  e=2.198E-13  Escherichia coli

pLDDT: mean 89.41, std 16.7, range [39.84, 98.94]